Protein AF-A0A8S2FJN9-F1 (afdb_monomer)

Foldseek 3Di:
DLCVVVVVVVLVVPPDPPSVVVVCCVVVVVVVVVVVVCVVQPDPALVRHPPDDPVRSVVVVVVCVVLCPVVPPPDADPVLLVVLVVDPVLVLLLLLLQLLLLQLVLQLQQCVLPVVVPDPDPCVVVSSVSSSVSVVVSVVVNVVSLVQVLLLADDNNNSVNSSCNSVVSSVVSVVVLVVLDDPVCPDNSVRSNVVSVVSVVVSVVSVVVSVVVLVVLLVVLVPDDPVRLVVQVPDPDHPSSRSPRRRDD

Radius of gyration: 23.49 Å; Cα contacts (8 Å, |Δi|>4): 177; chains: 1; bounding box: 57×45×60 Å

pLDDT: mean 77.31, std 11.44, range [45.81, 94.06]

InterPro domains:
  IPR036259 MFS transporter superfamily [G3DSA:1.20.1250.20] (1-215)
  IPR036259 MFS transporter superfamily [SSF103473] (2-222)

Secondary structure (DSSP, 8-state):
-THHHHHHHHHHTS--TTTHHHHHHHHHHHHHHHHHHHHHH--SSTTT-TTS-HHHHHHHHHHHHHHSGGGG-----HHHHHHHHH-HHHHHHHHHHHHHHHHHHHHHHHHHHHHTTT-SS-THHHHHHHHHHHHHHHHTHHHHHHHHHHHTS-SHHHHHHHHHHHHHHHHHHHHHHHHHS-GGGTTT-HHHHHHHHHHHHHHHHHHHHHHHHHHHHHHHHHT--HHHHHHHHHS---GGGSTTPPPP-

Organism: NCBI:txid1234261

Structure (mmCIF, N/CA/C/O backbone):
data_AF-A0A8S2FJN9-F1
#
_entry.id   AF-A0A8S2FJN9-F1
#
loop_
_atom_site.group_PDB
_atom_site.id
_atom_site.type_symbol
_atom_site.label_atom_id
_atom_site.label_alt_id
_atom_site.label_comp_id
_atom_site.label_asym_id
_atom_site.label_entity_id
_atom_site.label_seq_id
_atom_site.pdbx_PDB_ins_code
_atom_site.Cartn_x
_a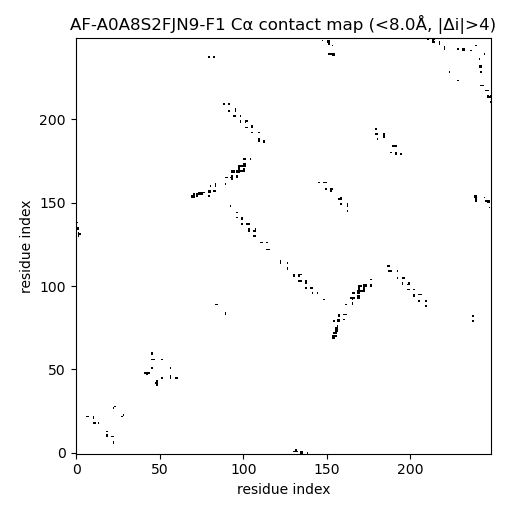tom_site.Cartn_y
_atom_site.Cartn_z
_atom_site.occupancy
_atom_site.B_iso_or_equiv
_atom_site.auth_seq_id
_atom_site.auth_comp_id
_atom_site.auth_asym_id
_atom_site.auth_atom_id
_atom_site.pdbx_PDB_model_num
ATOM 1 N N . GLY A 1 1 ? 5.983 -9.852 -11.224 1.00 47.34 1 GLY A N 1
ATOM 2 C CA . GLY A 1 1 ? 6.947 -10.392 -10.243 1.00 47.34 1 GLY A CA 1
ATOM 3 C C . GLY A 1 1 ? 8.236 -10.752 -10.948 1.00 47.34 1 GLY A C 1
ATOM 4 O O . GLY A 1 1 ? 8.167 -11.174 -12.094 1.00 47.34 1 GLY A O 1
ATOM 5 N N . ALA A 1 2 ? 9.389 -10.599 -10.296 1.00 48.09 2 ALA A N 1
ATOM 6 C CA . ALA A 1 2 ? 10.724 -10.820 -10.874 1.00 48.09 2 ALA A CA 1
ATOM 7 C C . ALA A 1 2 ? 10.900 -12.159 -11.635 1.00 48.09 2 ALA A C 1
ATOM 9 O O . ALA A 1 2 ? 11.649 -12.232 -12.603 1.00 48.09 2 ALA A O 1
ATOM 10 N N . PHE A 1 3 ? 10.151 -13.196 -11.248 1.00 58.12 3 PHE A N 1
ATOM 11 C CA . PHE A 1 3 ? 10.151 -14.518 -11.885 1.00 58.12 3 PHE A CA 1
ATOM 12 C C . PHE A 1 3 ? 9.350 -14.605 -13.194 1.00 58.12 3 PHE A C 1
ATOM 14 O O . PHE A 1 3 ? 9.583 -15.511 -13.988 1.00 58.12 3 PHE A O 1
ATOM 21 N N . GLY A 1 4 ? 8.439 -13.664 -13.461 1.00 61.44 4 GLY A N 1
ATOM 22 C CA . GLY A 1 4 ? 7.598 -13.677 -14.663 1.00 61.44 4 GLY A CA 1
ATOM 23 C C . GLY A 1 4 ? 8.410 -13.570 -15.954 1.00 61.44 4 GLY A C 1
ATOM 24 O O . GLY A 1 4 ? 8.119 -14.266 -16.919 1.00 61.44 4 GLY A O 1
ATOM 25 N N . GLY A 1 5 ? 9.487 -12.775 -15.949 1.00 63.38 5 GLY A N 1
ATOM 26 C CA . GLY A 1 5 ? 10.400 -12.673 -17.091 1.00 63.38 5 GLY A CA 1
ATOM 27 C C . GLY A 1 5 ? 11.204 -13.955 -17.335 1.00 63.38 5 GLY A C 1
ATOM 28 O O . GLY A 1 5 ? 11.398 -14.340 -18.484 1.00 63.38 5 GLY A O 1
ATOM 29 N N . LEU A 1 6 ? 11.624 -14.647 -16.265 1.00 66.81 6 LEU A N 1
ATOM 30 C CA . LEU A 1 6 ? 12.366 -15.913 -16.366 1.00 66.81 6 LEU A CA 1
ATOM 31 C C . LEU A 1 6 ? 11.468 -17.014 -16.929 1.00 66.81 6 LEU A C 1
ATOM 33 O O . LEU A 1 6 ? 11.863 -17.755 -17.825 1.00 66.81 6 LEU A O 1
ATOM 37 N N . MET A 1 7 ? 10.237 -17.086 -16.417 1.00 70.31 7 MET A N 1
ATOM 38 C CA . MET A 1 7 ? 9.228 -18.020 -16.902 1.00 70.31 7 MET A CA 1
ATOM 39 C C . MET A 1 7 ? 8.848 -17.718 -18.351 1.00 70.31 7 MET A C 1
ATOM 41 O O . MET A 1 7 ? 8.803 -18.641 -19.155 1.00 70.31 7 MET A O 1
ATOM 45 N N . ALA A 1 8 ? 8.648 -16.448 -18.719 1.00 68.00 8 ALA A N 1
ATOM 46 C CA . ALA A 1 8 ? 8.364 -16.058 -20.099 1.00 68.00 8 ALA A CA 1
ATOM 47 C C . ALA A 1 8 ? 9.498 -16.467 -21.052 1.00 68.00 8 ALA A C 1
ATOM 49 O O . ALA A 1 8 ? 9.227 -17.051 -22.100 1.00 68.00 8 ALA A O 1
ATOM 50 N N . TYR A 1 9 ? 10.759 -16.244 -20.666 1.00 70.31 9 TYR A N 1
ATOM 51 C CA . TYR A 1 9 ? 11.916 -16.714 -21.430 1.00 70.31 9 TYR A CA 1
ATOM 52 C C . TYR A 1 9 ? 11.915 -18.242 -21.586 1.00 70.31 9 TYR A C 1
ATOM 54 O O . TYR A 1 9 ? 12.063 -18.748 -22.696 1.00 70.31 9 TYR A O 1
ATOM 62 N N . GLY A 1 10 ? 11.673 -18.984 -20.499 1.00 74.75 10 GLY A N 1
ATOM 63 C CA . GLY A 1 10 ? 11.565 -20.445 -20.536 1.00 74.75 10 GLY A CA 1
ATOM 64 C C . GLY A 1 10 ? 10.425 -20.954 -21.427 1.00 74.75 10 GLY A C 1
ATOM 65 O O . GLY A 1 10 ? 10.604 -21.925 -22.154 1.00 74.75 10 GLY A O 1
ATOM 66 N N . ILE A 1 11 ? 9.276 -20.274 -21.433 1.00 74.19 11 ILE A N 1
ATOM 67 C CA . ILE A 1 11 ? 8.101 -20.633 -22.242 1.00 74.19 11 ILE A CA 1
ATOM 68 C C . ILE A 1 11 ? 8.339 -20.363 -23.733 1.00 74.19 11 ILE A C 1
ATOM 70 O O . ILE A 1 11 ? 7.896 -21.145 -24.569 1.00 74.19 11 ILE A O 1
ATOM 74 N N . VAL A 1 12 ? 9.067 -19.298 -24.086 1.00 74.12 12 VAL A N 1
ATOM 75 C CA . VAL A 1 12 ? 9.424 -18.993 -25.487 1.00 74.12 12 VAL A CA 1
ATOM 76 C C . VAL A 1 12 ? 10.352 -20.057 -26.087 1.00 74.12 12 VAL A C 1
ATOM 78 O O . VAL A 1 12 ? 10.282 -20.315 -27.287 1.00 74.12 12 VAL A O 1
ATOM 81 N N . GLN A 1 13 ? 11.174 -20.724 -25.270 1.00 79.69 13 GLN A N 1
ATOM 82 C CA . GLN A 1 13 ? 12.037 -21.826 -25.722 1.00 79.69 13 GLN A CA 1
ATOM 83 C C . GLN A 1 13 ? 11.255 -23.111 -26.051 1.00 79.69 13 GLN A C 1
ATOM 85 O O . GLN A 1 13 ? 11.765 -23.992 -26.749 1.00 79.69 13 GLN A O 1
ATOM 90 N N . ILE A 1 14 ? 10.007 -23.229 -25.587 1.00 79.62 14 ILE A N 1
ATOM 91 C CA . ILE A 1 14 ? 9.128 -24.348 -25.923 1.00 79.62 14 ILE A CA 1
ATOM 92 C C . ILE A 1 14 ? 8.615 -24.124 -27.350 1.00 79.62 14 ILE A C 1
ATOM 94 O O . ILE A 1 14 ? 7.824 -23.223 -27.618 1.00 79.62 14 ILE A O 1
ATOM 98 N N . LYS A 1 15 ? 9.065 -24.943 -28.303 1.00 74.88 15 LYS A N 1
ATOM 99 C CA . LYS A 1 15 ? 8.596 -24.884 -29.696 1.00 74.88 15 LYS A CA 1
ATOM 100 C C . LYS A 1 15 ? 7.220 -25.547 -29.811 1.00 74.88 15 LYS A C 1
ATOM 102 O O . LYS A 1 15 ? 7.116 -26.729 -30.123 1.00 74.88 15 LYS A O 1
ATOM 107 N N . THR A 1 16 ? 6.157 -24.817 -29.489 1.00 76.62 16 THR A N 1
ATOM 108 C CA . THR A 1 16 ? 4.767 -25.289 -29.593 1.00 76.62 16 THR A CA 1
ATOM 109 C C . THR A 1 16 ? 3.830 -24.130 -29.944 1.00 76.62 16 THR A C 1
ATOM 111 O O . THR A 1 16 ? 3.953 -23.032 -29.415 1.00 76.62 16 THR A O 1
ATOM 114 N N . ASP A 1 17 ? 2.821 -24.374 -30.784 1.00 73.31 17 ASP A N 1
ATOM 115 C CA . ASP A 1 17 ? 1.871 -23.340 -31.250 1.00 73.31 17 ASP A CA 1
ATOM 116 C C . ASP A 1 17 ? 0.937 -22.788 -30.149 1.00 73.31 17 ASP A C 1
ATOM 118 O O . ASP A 1 17 ? 0.110 -21.908 -30.382 1.00 73.31 17 ASP A O 1
ATOM 122 N N . ARG A 1 18 ? 1.020 -23.323 -28.925 1.00 74.94 18 ARG A N 1
ATOM 123 C CA . ARG A 1 18 ? 0.113 -23.030 -27.799 1.00 74.94 18 ARG A CA 1
ATOM 124 C C . ARG A 1 18 ? 0.848 -22.608 -26.524 1.00 74.94 18 ARG A C 1
ATOM 126 O O . ARG A 1 18 ? 0.385 -22.896 -25.420 1.00 74.94 18 ARG A O 1
ATOM 133 N N . ASN A 1 19 ? 1.963 -21.896 -26.671 1.00 72.12 19 ASN A N 1
ATOM 134 C CA . ASN A 1 19 ? 2.823 -21.461 -25.564 1.00 72.12 19 ASN A CA 1
ATOM 135 C C . ASN A 1 19 ? 2.093 -20.670 -24.461 1.00 72.12 19 ASN A C 1
ATOM 137 O O . ASN A 1 19 ? 2.398 -20.835 -23.282 1.00 72.12 19 ASN A O 1
ATOM 141 N N . TYR A 1 20 ? 1.054 -19.900 -24.804 1.00 73.69 20 TYR A N 1
ATOM 142 C CA . TYR A 1 20 ? 0.258 -19.144 -23.825 1.00 73.69 20 TYR A CA 1
ATOM 143 C C . TYR A 1 20 ? -0.450 -20.029 -22.779 1.00 73.69 20 TYR A C 1
ATOM 145 O O . TYR A 1 20 ? -0.740 -19.563 -21.681 1.00 73.69 20 TYR A O 1
ATOM 153 N N . ARG A 1 21 ? -0.716 -21.313 -23.072 1.00 80.00 21 ARG A N 1
ATOM 154 C CA . ARG A 1 21 ? -1.359 -22.238 -22.117 1.00 80.00 21 ARG A CA 1
ATOM 155 C C . ARG A 1 21 ? -0.438 -22.6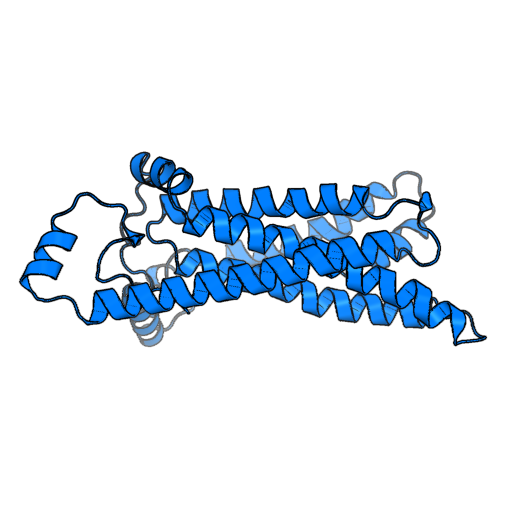13 -20.963 1.00 80.00 21 ARG A C 1
ATOM 157 O O . ARG A 1 21 ? -0.911 -22.823 -19.850 1.00 80.00 21 ARG A O 1
ATOM 164 N N . PHE A 1 22 ? 0.866 -22.670 -21.223 1.00 79.12 22 PHE A N 1
ATOM 165 C CA . PHE A 1 22 ? 1.859 -22.956 -20.193 1.00 79.12 22 PHE A CA 1
ATOM 166 C C . PHE A 1 22 ? 1.977 -21.813 -19.187 1.00 79.12 22 PHE A C 1
ATOM 168 O O . PHE A 1 22 ? 2.277 -22.086 -18.033 1.00 79.12 22 PHE A O 1
ATOM 175 N N . ILE A 1 23 ? 1.654 -20.571 -19.571 1.00 76.25 23 ILE A N 1
ATOM 176 C CA . ILE A 1 23 ? 1.581 -19.436 -18.636 1.00 76.25 23 ILE A CA 1
ATOM 177 C C . ILE A 1 23 ? 0.502 -19.706 -17.581 1.00 76.25 23 ILE A C 1
ATOM 179 O O . ILE A 1 23 ? 0.789 -19.717 -16.388 1.00 76.25 23 ILE A O 1
ATOM 183 N N . PHE A 1 24 ? -0.720 -20.029 -18.016 1.00 76.00 24 PHE A N 1
ATOM 184 C CA . PHE A 1 24 ? -1.822 -20.341 -17.100 1.00 76.00 24 PHE A CA 1
ATOM 185 C C . PHE A 1 24 ? -1.563 -21.591 -16.257 1.00 76.00 24 PHE A C 1
ATOM 187 O O . PHE A 1 24 ? -1.966 -21.638 -15.099 1.00 76.00 24 PHE A O 1
ATOM 194 N N . LEU A 1 25 ? -0.887 -22.599 -16.812 1.00 82.81 25 LEU A N 1
ATOM 195 C CA . LEU A 1 25 ? -0.561 -23.812 -16.067 1.00 82.81 25 LEU A CA 1
ATOM 196 C C . LEU A 1 25 ? 0.521 -23.552 -15.007 1.00 82.81 25 LEU A C 1
ATOM 198 O O . LEU A 1 25 ? 0.361 -23.970 -13.867 1.00 82.81 25 LEU A O 1
ATOM 202 N N . LEU A 1 26 ? 1.599 -22.851 -15.364 1.00 79.94 26 LEU A N 1
ATOM 203 C CA . LEU A 1 26 ? 2.736 -22.607 -14.471 1.00 79.94 26 LEU A CA 1
ATOM 204 C C . LEU A 1 26 ? 2.428 -21.572 -13.385 1.00 79.94 26 LEU A C 1
ATOM 206 O O . LEU A 1 26 ? 2.930 -21.704 -12.276 1.00 79.94 26 LEU A O 1
ATOM 210 N N . GLU A 1 27 ? 1.598 -20.569 -13.671 1.00 77.62 27 GLU A N 1
ATOM 211 C CA . GLU A 1 27 ? 1.214 -19.541 -12.694 1.00 77.62 27 GLU A CA 1
ATOM 212 C C . GLU A 1 27 ? -0.069 -19.922 -11.928 1.00 77.62 27 GLU A C 1
ATOM 214 O O . GLU A 1 27 ? -0.183 -19.720 -10.716 1.00 77.62 27 GLU A O 1
ATOM 219 N N . GLY A 1 28 ? -1.032 -20.542 -12.616 1.00 79.69 28 GLY A N 1
ATOM 220 C CA . GLY A 1 28 ? -2.332 -20.898 -12.052 1.00 79.69 28 GLY A CA 1
ATOM 221 C C . GLY A 1 28 ? -2.339 -22.205 -11.260 1.00 79.69 28 GLY A C 1
ATOM 222 O O . GLY A 1 28 ? -2.948 -22.250 -10.193 1.00 79.69 28 GLY A O 1
ATOM 223 N N . ALA A 1 29 ? -1.662 -23.265 -11.719 1.00 86.88 29 ALA A N 1
ATOM 224 C CA . ALA A 1 29 ? -1.725 -24.561 -11.032 1.00 86.88 29 ALA A CA 1
ATOM 225 C C . ALA A 1 29 ? -1.128 -24.525 -9.611 1.00 86.88 29 ALA A C 1
ATOM 227 O O . ALA A 1 29 ? -1.792 -25.023 -8.700 1.00 86.88 29 ALA A O 1
ATOM 228 N N . PRO A 1 30 ? 0.041 -23.894 -9.357 1.00 87.75 30 PRO A N 1
ATOM 229 C CA . PRO A 1 30 ? 0.550 -23.749 -7.994 1.00 87.75 30 PRO A CA 1
ATOM 230 C C . PRO A 1 30 ? -0.407 -22.960 -7.101 1.00 87.75 30 PRO A C 1
ATOM 232 O O . PRO A 1 30 ? -0.596 -23.326 -5.945 1.00 87.75 30 PRO A O 1
ATOM 235 N N . SER A 1 31 ? -1.059 -21.932 -7.651 1.00 87.12 31 SER A N 1
ATOM 236 C CA . SER A 1 31 ? -2.047 -21.117 -6.937 1.00 87.12 31 SER A CA 1
ATOM 237 C C . SER A 1 31 ? -3.278 -21.934 -6.535 1.00 87.12 31 SER A C 1
ATOM 239 O O . SER A 1 31 ? -3.737 -21.827 -5.402 1.00 87.12 31 SER A O 1
ATOM 241 N N . ILE A 1 32 ? -3.780 -22.801 -7.423 1.00 89.31 32 ILE A N 1
ATOM 242 C CA . ILE A 1 32 ? -4.894 -23.715 -7.124 1.00 89.31 32 ILE A CA 1
ATOM 243 C C .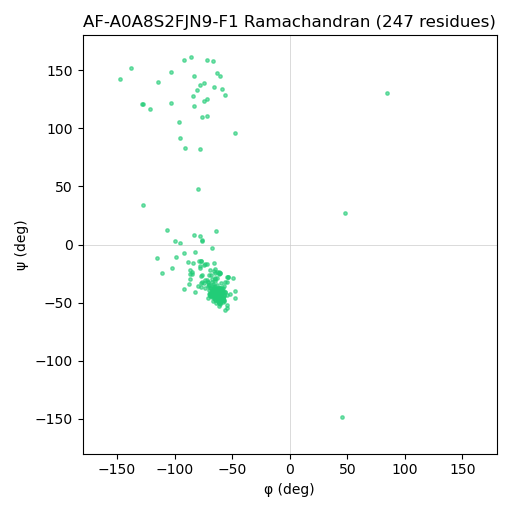 ILE A 1 32 ? -4.487 -24.729 -6.051 1.00 89.31 32 ILE A C 1
ATOM 245 O O . ILE A 1 32 ? -5.241 -24.955 -5.109 1.00 89.31 32 ILE A O 1
ATOM 249 N N . ILE A 1 33 ? -3.292 -25.317 -6.156 1.00 90.62 33 ILE A N 1
ATOM 250 C CA . ILE A 1 33 ? -2.787 -26.274 -5.161 1.00 90.62 33 ILE A CA 1
ATOM 251 C C . ILE A 1 33 ? -2.666 -25.598 -3.789 1.00 90.62 33 ILE A C 1
ATOM 253 O O . ILE A 1 33 ? -3.168 -26.130 -2.801 1.00 90.62 33 ILE A O 1
ATOM 257 N N . LEU A 1 34 ? -2.069 -24.404 -3.729 1.00 88.69 34 LEU A N 1
ATOM 258 C CA . LEU A 1 34 ? -1.982 -23.601 -2.508 1.00 88.69 34 LEU A CA 1
ATOM 259 C C . LEU A 1 34 ? -3.360 -23.235 -1.959 1.00 88.69 34 LEU A C 1
ATOM 261 O O . LEU A 1 34 ? -3.543 -23.293 -0.750 1.00 88.69 34 LEU A O 1
ATOM 265 N N . ALA A 1 35 ? -4.331 -22.908 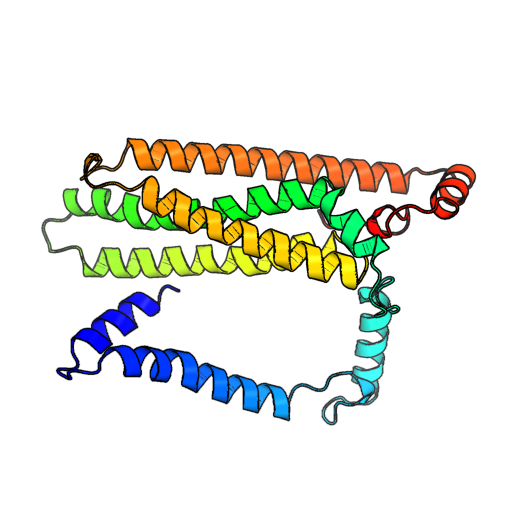-2.814 1.00 86.25 35 ALA A N 1
ATOM 266 C CA . ALA A 1 35 ? -5.697 -22.617 -2.390 1.00 86.25 35 ALA A CA 1
ATOM 267 C C . ALA A 1 35 ? -6.390 -23.848 -1.785 1.00 86.25 35 ALA A C 1
ATOM 269 O O . ALA A 1 35 ? -7.042 -23.723 -0.754 1.00 86.25 35 ALA A O 1
ATOM 270 N N . VAL A 1 36 ? -6.215 -25.040 -2.367 1.00 90.06 36 VAL A N 1
ATOM 271 C CA . VAL A 1 36 ? -6.750 -26.295 -1.805 1.00 90.06 36 VAL A CA 1
ATOM 272 C C . VAL A 1 36 ? -6.082 -26.623 -0.470 1.00 90.06 36 VAL A C 1
ATOM 274 O O . VAL A 1 36 ? -6.763 -26.994 0.482 1.00 90.06 36 VAL A O 1
ATOM 277 N N . ILE A 1 37 ? -4.762 -26.445 -0.365 1.00 87.94 37 ILE A N 1
ATOM 278 C CA . ILE A 1 37 ? -4.040 -26.603 0.903 1.00 87.94 37 ILE A CA 1
ATOM 279 C C . ILE A 1 37 ? -4.576 -25.597 1.930 1.00 87.94 37 ILE A C 1
ATOM 281 O O . ILE A 1 37 ? -4.964 -25.992 3.024 1.00 87.94 37 ILE A O 1
ATOM 285 N N . ALA A 1 38 ? -4.671 -24.315 1.580 1.00 84.25 38 ALA A N 1
ATOM 286 C CA . ALA A 1 38 ? -5.208 -23.289 2.466 1.00 84.25 38 ALA A CA 1
ATOM 287 C C . ALA A 1 38 ? -6.637 -23.630 2.914 1.00 84.25 38 ALA A C 1
ATOM 289 O O . ALA A 1 38 ? -6.919 -23.572 4.101 1.00 84.25 38 ALA A O 1
ATOM 290 N N . PHE A 1 39 ? -7.505 -24.089 2.013 1.00 81.81 39 PHE A N 1
ATOM 291 C CA . PHE A 1 39 ? -8.864 -24.514 2.354 1.00 81.81 39 PHE A CA 1
ATOM 292 C C . PHE A 1 39 ? -8.897 -25.682 3.356 1.00 81.81 39 PHE A C 1
ATOM 294 O O . PHE A 1 39 ? -9.738 -25.712 4.248 1.00 81.81 39 PHE A O 1
ATOM 301 N N . CYS A 1 40 ? -7.971 -26.637 3.247 1.00 82.88 40 CYS A N 1
ATOM 302 C CA . CYS A 1 40 ? -7.904 -27.776 4.164 1.00 82.88 40 CYS A CA 1
ATOM 303 C C . CYS A 1 40 ? -7.300 -27.432 5.539 1.00 82.88 40 CYS A C 1
ATOM 305 O O . CYS A 1 40 ? -7.598 -28.122 6.515 1.00 82.88 40 CYS A O 1
ATOM 307 N N . PHE A 1 41 ? -6.434 -26.416 5.627 1.00 79.31 41 PHE A N 1
ATOM 308 C CA . PHE A 1 41 ? -5.651 -26.116 6.837 1.00 79.31 41 PHE A CA 1
ATOM 309 C C . PHE A 1 41 ? -6.055 -24.820 7.564 1.00 79.31 41 PHE A C 1
ATOM 311 O O . PHE A 1 41 ? -5.816 -24.703 8.770 1.00 79.31 41 PHE A O 1
ATOM 318 N N . LEU A 1 42 ? -6.652 -23.851 6.870 1.00 75.31 42 LEU A N 1
ATOM 319 C CA . LEU A 1 42 ? -6.989 -22.528 7.396 1.00 75.31 42 LEU A CA 1
ATOM 320 C C . LEU A 1 42 ? -8.455 -22.533 7.856 1.00 75.31 42 LEU A C 1
ATOM 322 O O . LEU A 1 42 ? -9.368 -22.582 7.041 1.00 75.31 42 LEU A O 1
ATOM 326 N N . GLY A 1 43 ? -8.677 -22.556 9.173 1.00 66.94 43 GLY A N 1
ATOM 327 C CA . GLY A 1 43 ? -10.019 -22.452 9.756 1.00 66.94 43 GLY A CA 1
ATOM 328 C C . GLY A 1 43 ? -10.470 -20.997 9.865 1.00 66.94 43 GLY A C 1
ATOM 329 O O . GLY A 1 43 ? -9.652 -20.123 10.148 1.00 66.94 43 GLY A O 1
ATOM 330 N N . ASP A 1 44 ? -11.766 -20.751 9.681 1.00 68.06 44 ASP A N 1
ATOM 331 C CA . ASP A 1 44 ? -12.335 -19.398 9.630 1.00 68.06 44 ASP A CA 1
ATOM 332 C C . ASP A 1 44 ? -12.280 -18.658 10.980 1.00 68.06 44 ASP A C 1
ATOM 334 O O . ASP A 1 44 ? -12.177 -17.433 11.015 1.00 68.06 44 ASP A O 1
ATOM 338 N N . LEU A 1 45 ? -12.335 -19.385 12.103 1.00 68.44 45 LEU A N 1
ATOM 339 C CA . LEU A 1 45 ? -12.227 -18.823 13.454 1.00 68.44 45 LEU A CA 1
ATOM 340 C C . LEU A 1 45 ? -11.344 -19.683 14.372 1.00 68.44 45 LEU A C 1
ATOM 342 O O . LEU A 1 45 ? -11.356 -20.910 14.237 1.00 68.44 45 LEU A O 1
ATOM 346 N N . PRO A 1 46 ? -10.679 -19.090 15.388 1.00 65.00 46 PRO A N 1
ATOM 347 C CA . PRO A 1 46 ? -9.864 -19.815 16.378 1.00 65.00 46 PRO A CA 1
ATOM 348 C C . PRO A 1 46 ? -10.617 -20.960 17.078 1.00 65.00 46 PRO A C 1
ATOM 350 O O . PRO A 1 46 ? -10.025 -21.957 17.498 1.00 65.00 46 PRO A O 1
ATOM 353 N N . GLU A 1 47 ? -11.939 -20.821 17.185 1.00 65.19 47 GLU A N 1
ATOM 354 C CA . GLU A 1 47 ? -12.853 -21.800 17.778 1.00 65.19 47 GLU A CA 1
ATOM 355 C C . GLU A 1 47 ? -13.040 -23.048 16.902 1.00 65.19 47 GLU A C 1
ATOM 357 O O . GLU A 1 47 ? -13.214 -24.149 17.416 1.00 65.19 47 GLU A O 1
ATOM 362 N N . THR A 1 48 ? -12.948 -22.893 15.579 1.00 67.56 48 THR A N 1
ATOM 363 C CA . THR A 1 48 ? -13.176 -23.970 14.597 1.00 67.56 48 THR A CA 1
ATOM 364 C C . THR A 1 48 ? -11.924 -24.789 14.276 1.00 67.56 48 THR A C 1
ATOM 366 O O . THR A 1 48 ? -12.023 -25.880 13.711 1.00 67.56 48 THR A O 1
ATOM 369 N N . VAL A 1 49 ? -10.733 -24.300 14.640 1.00 75.44 49 VAL A N 1
ATOM 370 C CA . VAL A 1 49 ? -9.465 -24.929 14.250 1.00 75.44 49 VAL A CA 1
ATOM 371 C C . VAL A 1 49 ? -9.073 -26.073 15.185 1.00 75.44 49 VAL A C 1
ATOM 373 O O . VAL A 1 49 ? -8.991 -25.917 16.407 1.00 75.44 49 VAL A O 1
ATOM 376 N N . LYS A 1 50 ? -8.784 -27.235 14.585 1.00 69.00 50 LYS A N 1
ATOM 377 C CA . LYS A 1 50 ? -8.473 -28.494 15.287 1.00 69.00 50 LYS A CA 1
ATOM 378 C C . LYS A 1 50 ? -7.042 -28.585 15.823 1.00 69.00 50 LYS A C 1
ATOM 380 O O . LYS A 1 50 ? -6.761 -29.479 16.611 1.00 69.00 50 LYS A O 1
ATOM 385 N N . TRP A 1 51 ? -6.145 -27.703 15.383 1.00 78.81 51 TRP A N 1
ATOM 386 C CA . TRP A 1 51 ? -4.717 -27.781 15.706 1.00 78.81 51 TRP A CA 1
ATOM 387 C C . TRP A 1 51 ? -4.275 -26.869 16.861 1.00 78.81 51 TRP A C 1
ATOM 389 O O . TRP A 1 51 ? -3.164 -27.046 17.346 1.00 78.81 51 TRP A O 1
ATOM 399 N N . LEU A 1 52 ? -5.117 -25.935 17.332 1.00 79.31 52 LEU A N 1
ATOM 400 C CA . LEU A 1 52 ? -4.789 -25.099 18.495 1.00 79.31 52 LEU A CA 1
ATOM 401 C C . LEU A 1 52 ? -5.034 -25.845 19.810 1.00 79.31 52 LEU A C 1
ATOM 403 O O . LEU A 1 52 ? -6.122 -26.395 20.029 1.00 79.31 52 LEU A O 1
ATOM 407 N N . SER A 1 53 ? -4.062 -25.774 20.724 1.00 83.62 53 SER A N 1
ATOM 408 C CA . SER A 1 53 ? -4.278 -26.164 22.118 1.00 83.62 53 SER A CA 1
ATOM 409 C C . SER A 1 53 ? -5.270 -25.211 22.812 1.00 83.62 53 SER A C 1
ATOM 411 O O . SER A 1 53 ? -5.447 -24.068 22.376 1.00 83.62 53 SER A O 1
ATOM 413 N N . PRO A 1 54 ? -5.933 -25.636 23.905 1.00 83.31 54 PRO A N 1
ATOM 414 C CA . PRO A 1 54 ? -6.898 -24.792 24.615 1.00 83.31 54 PRO A CA 1
ATOM 415 C C . PRO A 1 54 ? -6.307 -23.449 25.070 1.00 83.31 54 PRO A C 1
ATOM 417 O O . PRO A 1 54 ? -6.945 -22.412 24.907 1.00 83.31 54 PRO A O 1
ATOM 420 N N . THR A 1 55 ? -5.065 -23.460 25.561 1.00 81.25 55 THR A N 1
ATOM 421 C CA . THR A 1 55 ? -4.360 -22.265 26.044 1.00 81.25 55 THR A CA 1
ATOM 422 C C . THR A 1 55 ? -4.007 -21.307 24.906 1.00 81.25 55 THR A C 1
ATOM 424 O O . THR A 1 55 ? -4.180 -20.098 25.032 1.00 81.25 55 THR A O 1
ATOM 427 N N . GLU A 1 56 ? -3.552 -21.828 23.761 1.00 82.62 56 GLU A N 1
ATOM 428 C CA . GLU A 1 56 ? -3.286 -21.008 22.570 1.00 82.62 56 GLU A CA 1
ATOM 429 C C . GLU A 1 56 ? -4.574 -20.414 22.004 1.00 82.62 56 GLU A C 1
ATOM 431 O O . GLU A 1 56 ? -4.584 -19.259 21.581 1.00 82.62 56 GLU A O 1
ATOM 436 N N . ARG A 1 57 ? -5.674 -21.176 22.027 1.00 80.50 57 ARG A N 1
ATOM 437 C CA . ARG A 1 57 ? -6.980 -20.703 21.561 1.00 80.50 57 ARG A CA 1
ATOM 438 C C . ARG A 1 57 ? -7.468 -19.519 22.385 1.00 80.50 57 ARG A C 1
ATOM 440 O O . ARG A 1 57 ? -7.942 -18.545 21.806 1.00 80.50 57 ARG A O 1
ATOM 447 N N . GLU A 1 58 ? -7.328 -19.569 23.706 1.00 81.69 58 GLU A N 1
ATOM 448 C CA . GLU A 1 58 ? -7.676 -18.446 24.580 1.00 81.69 58 GLU A CA 1
ATOM 449 C C . GLU A 1 58 ? -6.809 -17.214 24.280 1.00 81.69 58 GLU A C 1
ATOM 451 O O . GLU A 1 58 ? -7.327 -16.108 24.115 1.00 81.69 58 GLU A O 1
ATOM 456 N N . LEU A 1 59 ? -5.501 -17.413 24.102 1.00 81.69 59 LEU A N 1
ATOM 457 C CA . LEU A 1 59 ? -4.556 -16.350 23.754 1.00 81.69 59 LEU A CA 1
ATOM 458 C C . LEU A 1 59 ? -4.902 -15.686 22.412 1.00 81.69 59 LEU A C 1
ATOM 460 O O . LEU A 1 59 ? -4.916 -14.459 22.311 1.00 81.69 59 LEU A O 1
ATOM 464 N N . VAL A 1 60 ? -5.216 -16.484 21.390 1.00 77.56 60 VAL A N 1
ATOM 465 C CA . VAL A 1 60 ? -5.608 -15.997 20.060 1.00 77.56 60 VAL A CA 1
ATOM 466 C C . VAL A 1 60 ? -6.974 -15.319 20.102 1.00 77.56 60 VAL A C 1
ATOM 468 O O . VAL A 1 60 ? -7.147 -14.296 19.455 1.00 77.56 60 VAL A O 1
ATOM 471 N N . THR A 1 61 ? -7.922 -15.815 20.895 1.00 77.50 61 THR A N 1
ATOM 472 C CA . THR A 1 61 ? -9.245 -15.188 21.049 1.00 77.50 61 THR A CA 1
ATOM 473 C C . THR A 1 61 ? -9.141 -13.839 21.758 1.00 77.50 61 THR A C 1
ATOM 475 O O . THR A 1 61 ? -9.767 -12.870 21.335 1.00 77.50 61 THR A O 1
ATOM 478 N N . ASN A 1 62 ? -8.303 -13.742 22.793 1.00 77.25 62 ASN A N 1
ATOM 479 C CA . ASN A 1 62 ? -8.035 -12.480 23.481 1.00 77.25 62 ASN A CA 1
ATOM 480 C C . ASN A 1 62 ? -7.305 -11.486 22.572 1.00 77.25 62 ASN A C 1
ATOM 482 O O . ASN A 1 62 ? -7.656 -10.310 22.555 1.00 77.25 62 ASN A O 1
ATOM 486 N N . ARG A 1 63 ? -6.348 -11.952 21.759 1.00 73.38 63 ARG A N 1
ATOM 487 C CA . ARG A 1 63 ? -5.714 -11.114 20.732 1.00 73.38 63 ARG A CA 1
ATOM 488 C C . ARG A 1 63 ? -6.696 -10.680 19.663 1.00 73.38 63 ARG A C 1
ATOM 490 O O . ARG A 1 63 ? -6.740 -9.500 19.386 1.00 73.38 63 ARG A O 1
ATOM 497 N N . LEU A 1 64 ? -7.538 -11.569 19.135 1.00 68.50 64 LEU A N 1
ATOM 498 C CA . LEU A 1 64 ? -8.582 -11.179 18.189 1.00 68.50 64 LEU A CA 1
ATOM 499 C C . LEU A 1 64 ? -9.541 -10.163 18.803 1.00 68.50 64 LEU A C 1
ATOM 501 O O . LEU A 1 64 ? -9.923 -9.238 18.113 1.00 68.50 64 LEU A O 1
ATOM 505 N N . ARG A 1 65 ? -9.918 -10.282 20.079 1.00 65.75 65 ARG A N 1
ATOM 506 C CA . ARG A 1 65 ? -10.753 -9.267 20.743 1.00 65.75 65 ARG A CA 1
ATOM 507 C C . ARG A 1 65 ? -10.052 -7.914 20.864 1.00 65.75 65 ARG A C 1
ATOM 509 O O . ARG A 1 65 ? -10.704 -6.895 20.673 1.00 65.75 65 ARG A O 1
ATOM 516 N N . ASN A 1 66 ? -8.753 -7.913 21.153 1.00 65.25 66 ASN A N 1
ATOM 517 C CA . ASN A 1 66 ? -7.961 -6.690 21.278 1.00 65.25 66 ASN A CA 1
ATOM 518 C C . ASN A 1 66 ? -7.602 -6.072 19.910 1.00 65.25 66 ASN A C 1
ATOM 520 O O . ASN A 1 66 ? -7.623 -4.855 19.774 1.00 65.25 66 ASN A O 1
ATOM 524 N N . ASP A 1 67 ? -7.322 -6.898 18.898 1.00 59.78 67 ASP A N 1
ATOM 525 C CA . ASP A 1 67 ? -6.915 -6.499 17.543 1.00 59.78 67 ASP A CA 1
ATOM 526 C C . ASP A 1 67 ? -8.115 -6.224 16.626 1.00 59.78 67 ASP A C 1
ATOM 528 O O . ASP A 1 67 ? -7.993 -5.482 15.652 1.00 59.78 67 ASP A O 1
ATOM 532 N N . ALA A 1 68 ? -9.286 -6.815 16.893 1.00 56.34 68 ALA A N 1
ATOM 533 C CA . ALA A 1 68 ? -10.456 -6.627 16.039 1.00 56.34 68 ALA A CA 1
ATOM 534 C C . ALA A 1 68 ? -11.023 -5.208 16.121 1.00 56.34 68 ALA A C 1
ATOM 536 O O . ALA A 1 68 ? -11.729 -4.811 15.194 1.00 56.34 68 ALA A O 1
ATOM 537 N N . GLY A 1 69 ? -10.764 -4.440 17.186 1.00 57.22 69 GLY A N 1
ATOM 538 C CA . GLY A 1 69 ? -11.480 -3.182 17.418 1.00 57.22 69 GLY A CA 1
ATOM 539 C C . GLY A 1 69 ? -12.995 -3.347 17.198 1.00 57.22 69 GLY A C 1
ATOM 540 O O . GLY A 1 69 ? -13.564 -4.431 17.352 1.00 57.22 69 GLY A O 1
ATOM 541 N N . THR A 1 70 ? -13.668 -2.297 16.742 1.00 48.31 70 THR A N 1
ATOM 542 C CA . THR A 1 70 ? -15.101 -2.273 16.397 1.00 48.31 70 THR A CA 1
ATOM 543 C C . THR A 1 70 ? -15.507 -3.188 15.216 1.00 48.31 70 THR A C 1
ATOM 545 O O . THR A 1 70 ? -16.638 -3.107 14.729 1.00 48.31 70 THR A O 1
ATOM 548 N N . ALA A 1 71 ? -14.644 -4.098 14.738 1.00 45.81 71 ALA A N 1
ATOM 549 C CA . ALA A 1 71 ? -14.922 -5.006 13.618 1.00 45.81 71 ALA A CA 1
ATOM 550 C C . ALA A 1 71 ? -15.844 -6.198 13.955 1.00 45.81 71 ALA A C 1
ATOM 552 O O . ALA A 1 71 ? -16.125 -7.013 13.075 1.00 45.81 71 ALA A O 1
ATOM 553 N N . CYS A 1 72 ? -16.380 -6.299 15.178 1.00 45.81 72 CYS A N 1
ATOM 554 C CA . CYS A 1 72 ? -17.395 -7.311 15.516 1.00 45.81 72 CYS A CA 1
ATOM 555 C C . CYS A 1 72 ? -18.736 -7.121 14.775 1.00 45.81 72 CYS A C 1
ATOM 557 O O . CYS A 1 72 ? -19.526 -8.060 14.703 1.00 45.81 72 CYS A O 1
ATOM 559 N N . ASN A 1 73 ? -18.999 -5.954 14.170 1.00 50.69 73 ASN A N 1
ATOM 560 C CA . ASN A 1 73 ? -20.134 -5.777 13.261 1.00 50.69 73 ASN A CA 1
ATOM 561 C C . ASN A 1 73 ? -19.693 -5.978 11.800 1.00 50.69 73 ASN A C 1
ATOM 563 O O . ASN A 1 73 ? -19.291 -5.050 11.100 1.00 50.69 73 ASN A O 1
ATOM 567 N N . THR A 1 74 ? -19.814 -7.212 11.312 1.00 57.53 74 THR A N 1
ATOM 568 C CA . THR A 1 74 ? -19.595 -7.601 9.904 1.00 57.53 74 THR A CA 1
ATOM 569 C C . THR A 1 74 ? -20.772 -7.252 8.984 1.00 57.53 74 THR A C 1
ATOM 571 O O . THR A 1 74 ? -20.792 -7.640 7.815 1.00 57.53 74 THR A O 1
ATOM 574 N N . ARG A 1 75 ? -21.784 -6.528 9.483 1.00 67.38 75 ARG A N 1
ATOM 575 C CA . ARG A 1 75 ? -22.946 -6.148 8.673 1.00 67.38 75 ARG A CA 1
ATOM 576 C C . ARG A 1 75 ? -22.561 -5.074 7.661 1.00 67.38 75 ARG A C 1
ATOM 578 O O . ARG A 1 75 ? -22.080 -4.002 8.021 1.00 67.38 75 ARG A O 1
ATOM 585 N N . PHE A 1 76 ? -22.841 -5.368 6.397 1.00 81.31 76 PHE A N 1
ATOM 586 C CA . PHE A 1 76 ? -22.683 -4.436 5.290 1.00 81.31 76 PHE A CA 1
ATOM 587 C C . PHE A 1 76 ? -23.474 -3.140 5.540 1.00 81.31 76 PHE A C 1
ATOM 589 O O . PHE A 1 76 ? -24.672 -3.192 5.826 1.00 81.31 76 PHE A O 1
ATOM 596 N N . SER A 1 77 ? -22.823 -1.981 5.406 1.00 83.62 77 SER A N 1
ATOM 597 C CA . SER A 1 77 ? -23.449 -0.668 5.614 1.00 83.62 77 SER A CA 1
ATOM 598 C C . SER A 1 77 ? -23.213 0.274 4.436 1.00 83.62 77 SER A C 1
ATOM 600 O O . SER A 1 77 ? -22.083 0.653 4.137 1.00 83.62 77 SER A O 1
ATOM 602 N N . TRP A 1 78 ? -24.295 0.740 3.806 1.00 86.56 78 TRP A N 1
ATOM 603 C CA . TRP A 1 78 ? -24.228 1.753 2.746 1.00 86.56 78 TRP A CA 1
ATOM 604 C C . TRP A 1 78 ? -23.719 3.114 3.231 1.00 86.56 78 TRP A C 1
ATOM 606 O O . TRP A 1 78 ? -23.182 3.876 2.427 1.00 86.56 78 TRP A O 1
ATOM 616 N N . LYS A 1 79 ? -23.865 3.424 4.526 1.00 85.50 79 LYS A N 1
ATOM 617 C CA . LYS A 1 79 ? -23.286 4.636 5.120 1.00 85.50 79 LYS A CA 1
ATOM 618 C C . LYS A 1 79 ? -21.759 4.572 5.038 1.00 85.50 79 LYS A C 1
ATOM 620 O O . LYS A 1 79 ? -21.152 5.443 4.428 1.00 85.50 79 LYS A O 1
ATOM 625 N N . GLN A 1 80 ? -21.182 3.449 5.476 1.00 85.38 80 GLN A N 1
ATOM 626 C CA . GLN A 1 80 ? -19.741 3.193 5.393 1.00 85.38 80 GLN A CA 1
ATOM 627 C C . GLN A 1 80 ? -19.209 3.270 3.957 1.00 85.38 80 GLN A C 1
ATOM 629 O O . GLN A 1 80 ? -18.120 3.789 3.747 1.00 85.38 80 GLN A O 1
ATOM 634 N N . VAL A 1 81 ? -19.972 2.804 2.959 1.00 89.38 81 VAL A N 1
ATOM 635 C CA . VAL A 1 81 ? -19.587 2.932 1.540 1.00 89.38 81 VAL A CA 1
ATOM 636 C C . VAL A 1 81 ? -19.471 4.399 1.125 1.00 89.38 81 VAL A C 1
ATOM 638 O O . VAL A 1 81 ? -18.484 4.778 0.501 1.00 89.38 81 VAL A O 1
ATOM 641 N N . LYS A 1 82 ? -20.462 5.232 1.465 1.00 88.75 82 LYS A N 1
ATOM 642 C CA . LYS A 1 82 ? -20.440 6.667 1.138 1.00 88.75 82 LYS A CA 1
ATOM 643 C C . LYS A 1 82 ? -19.287 7.384 1.834 1.00 88.75 82 LYS A C 1
ATOM 645 O O . LYS A 1 82 ? -18.635 8.214 1.205 1.00 88.75 82 LYS A O 1
ATOM 650 N N . ASP A 1 83 ? -18.998 7.011 3.078 1.00 87.06 83 ASP A N 1
ATOM 651 C CA . ASP A 1 83 ? -17.912 7.603 3.859 1.00 87.06 83 ASP A CA 1
ATOM 652 C C . ASP A 1 83 ? -16.549 7.414 3.182 1.00 87.06 83 ASP A C 1
ATOM 654 O O . ASP A 1 83 ? -15.709 8.306 3.259 1.00 87.06 83 ASP A O 1
ATOM 658 N N . VAL A 1 84 ? -16.330 6.305 2.459 1.00 89.62 84 VAL A N 1
ATOM 659 C CA . VAL A 1 84 ? -15.085 6.082 1.696 1.00 89.62 84 VAL A CA 1
ATOM 660 C C . VAL A 1 84 ? -14.838 7.185 0.669 1.00 89.62 84 VAL A C 1
ATOM 662 O O . VAL A 1 84 ? -13.707 7.636 0.518 1.00 89.62 84 VAL A O 1
ATOM 665 N N . PHE A 1 85 ? -15.881 7.642 -0.024 1.00 90.94 85 PHE A N 1
ATOM 666 C CA . PHE A 1 85 ? -15.751 8.651 -1.079 1.00 90.94 85 PHE A CA 1
ATOM 667 C C . PHE A 1 85 ? -15.571 10.073 -0.539 1.00 90.94 85 PHE A C 1
ATOM 669 O O . PHE A 1 85 ? -15.201 10.969 -1.294 1.00 90.94 85 PHE A O 1
ATOM 676 N N . ILE A 1 86 ? -15.826 10.298 0.747 1.00 88.94 86 ILE A N 1
ATOM 677 C CA . ILE A 1 86 ? -15.668 11.606 1.396 1.00 88.94 86 ILE A CA 1
ATOM 678 C C . ILE A 1 86 ? -14.366 11.648 2.211 1.00 88.94 86 ILE A C 1
ATOM 680 O O . ILE A 1 86 ? -13.832 12.722 2.484 1.00 88.94 86 ILE A O 1
ATOM 684 N N . ASP A 1 87 ? -13.815 10.488 2.574 1.00 88.94 87 ASP A N 1
ATOM 685 C CA . ASP A 1 87 ? -12.634 10.403 3.420 1.00 88.94 87 ASP A CA 1
ATOM 686 C C . ASP A 1 87 ? -11.359 10.836 2.688 1.00 88.94 87 ASP A C 1
ATOM 688 O O . ASP A 1 87 ? -10.825 10.142 1.820 1.00 88.94 87 ASP A O 1
ATOM 692 N N . TRP A 1 88 ? -10.821 11.981 3.101 1.00 89.19 88 TRP A N 1
ATOM 693 C CA . TRP A 1 88 ? -9.583 12.540 2.569 1.00 89.19 88 TRP A CA 1
ATOM 694 C C . TRP A 1 88 ? -8.392 11.570 2.683 1.00 89.19 88 TRP A C 1
ATOM 696 O O . TRP A 1 88 ? -7.543 11.558 1.790 1.00 89.19 88 TRP A O 1
ATOM 706 N N . LYS A 1 89 ? -8.336 10.715 3.721 1.00 90.19 89 LYS A N 1
ATOM 707 C CA . LYS A 1 89 ? -7.241 9.746 3.915 1.00 90.19 89 LYS A CA 1
ATOM 708 C C . LYS A 1 89 ? -7.169 8.764 2.748 1.00 90.19 89 LYS A C 1
ATOM 710 O O . LYS A 1 89 ? -6.081 8.452 2.271 1.00 90.19 89 LYS A O 1
ATOM 715 N N . VAL A 1 90 ? -8.328 8.331 2.244 1.00 91.19 90 VAL A N 1
ATOM 716 C CA . VAL A 1 90 ? -8.432 7.390 1.118 1.00 91.19 90 VAL A CA 1
ATOM 717 C C . VAL A 1 90 ? -7.782 7.984 -0.128 1.00 91.19 90 VAL A C 1
ATOM 719 O O . VAL A 1 90 ? -6.997 7.302 -0.779 1.00 91.19 90 VAL A O 1
ATOM 722 N N . TYR A 1 91 ? -8.003 9.270 -0.411 1.00 91.19 91 TYR A N 1
ATOM 723 C CA . TYR A 1 91 ? -7.378 9.951 -1.549 1.00 91.19 91 TYR A CA 1
ATOM 724 C C . TYR A 1 91 ? -5.854 10.075 -1.414 1.00 91.19 91 TYR A C 1
ATOM 726 O O . TYR A 1 91 ? -5.136 9.875 -2.397 1.00 91.19 91 TYR A O 1
ATOM 734 N N . PHE A 1 92 ? -5.341 10.344 -0.206 1.00 91.38 92 PHE A N 1
ATOM 735 C CA . PHE A 1 92 ? -3.894 10.314 0.043 1.00 91.38 92 PHE A CA 1
ATOM 736 C C . PHE A 1 92 ? -3.325 8.913 -0.208 1.00 91.38 92 PHE A C 1
ATOM 738 O O . PHE A 1 92 ? -2.343 8.776 -0.939 1.00 91.38 92 PHE A O 1
ATOM 745 N N . TYR A 1 93 ? -3.964 7.867 0.327 1.00 91.19 93 TYR A N 1
ATOM 746 C CA . TYR A 1 93 ? -3.535 6.486 0.103 1.00 91.19 93 TYR A CA 1
ATOM 747 C C . TYR A 1 93 ? -3.603 6.079 -1.374 1.00 91.19 93 TYR A C 1
ATOM 749 O O . TYR A 1 93 ? -2.662 5.456 -1.860 1.00 91.19 93 TYR A O 1
ATOM 757 N N . MET A 1 94 ? -4.644 6.474 -2.115 1.00 90.31 94 MET A N 1
ATOM 758 C CA . MET A 1 94 ? -4.770 6.219 -3.558 1.00 90.31 94 MET A CA 1
ATOM 759 C C . MET A 1 94 ? -3.581 6.786 -4.342 1.00 90.31 94 MET A C 1
ATOM 761 O O . MET A 1 94 ? -2.991 6.086 -5.168 1.00 90.31 94 MET A O 1
ATOM 765 N N . PHE A 1 95 ? -3.198 8.038 -4.074 1.00 88.25 95 PHE A N 1
ATOM 766 C CA . PHE A 1 95 ? -2.086 8.672 -4.782 1.00 88.25 95 PHE A CA 1
ATOM 767 C C . PHE A 1 95 ? -0.733 8.066 -4.391 1.00 88.25 95 PHE A C 1
ATOM 769 O O . PHE A 1 95 ? 0.093 7.789 -5.263 1.00 88.25 95 PHE A O 1
ATOM 776 N N . ILE A 1 96 ? -0.521 7.806 -3.095 1.00 88.44 96 ILE A N 1
ATOM 777 C CA . ILE A 1 96 ? 0.700 7.158 -2.593 1.00 88.44 96 ILE A CA 1
ATOM 778 C C . ILE A 1 96 ? 0.872 5.774 -3.233 1.00 88.44 96 ILE A C 1
ATOM 780 O O . ILE A 1 96 ? 1.965 5.423 -3.675 1.00 88.44 96 ILE A O 1
ATOM 784 N N . PHE A 1 97 ? -0.214 5.005 -3.338 1.00 85.56 97 PHE A N 1
ATOM 785 C CA . PHE A 1 97 ? -0.191 3.653 -3.890 1.00 85.56 97 PHE A CA 1
ATOM 786 C C . PHE A 1 97 ? 0.068 3.636 -5.409 1.00 85.56 97 PHE A C 1
ATOM 788 O O . PHE A 1 97 ? 0.792 2.772 -5.904 1.00 85.56 97 PHE A O 1
ATOM 795 N N . MET A 1 98 ? -0.431 4.629 -6.155 1.00 82.44 98 MET A N 1
ATOM 796 C CA . MET A 1 98 ? -0.171 4.783 -7.597 1.00 82.44 98 MET A CA 1
ATOM 797 C C . MET A 1 98 ? 1.325 4.947 -7.925 1.00 82.44 98 MET A C 1
ATOM 799 O O . MET A 1 98 ? 1.810 4.416 -8.928 1.00 82.44 98 MET A O 1
ATOM 803 N N . ALA A 1 99 ? 2.081 5.658 -7.086 1.00 73.31 99 ALA A N 1
ATOM 804 C CA . ALA A 1 99 ? 3.484 5.981 -7.350 1.00 73.31 99 ALA A CA 1
ATOM 805 C C . ALA A 1 99 ? 4.456 4.798 -7.183 1.00 73.31 99 ALA A C 1
ATOM 807 O O . ALA A 1 99 ? 5.564 4.829 -7.729 1.00 73.31 99 ALA A O 1
ATOM 808 N N . ILE A 1 100 ? 4.034 3.726 -6.503 1.00 70.81 100 ILE A N 1
ATOM 809 C CA . ILE A 1 100 ? 4.822 2.493 -6.330 1.00 70.81 100 ILE A CA 1
ATOM 810 C C . ILE A 1 100 ? 5.174 1.884 -7.694 1.00 70.81 100 ILE A C 1
ATOM 812 O O . ILE A 1 100 ? 6.295 1.419 -7.904 1.00 70.81 100 ILE A O 1
ATOM 816 N N . ILE A 1 101 ? 4.247 1.942 -8.656 1.00 63.09 101 ILE A N 1
ATOM 817 C CA . ILE A 1 101 ? 4.455 1.366 -9.990 1.00 63.09 101 ILE A CA 1
ATOM 818 C C . ILE A 1 101 ? 5.491 2.168 -10.794 1.00 63.09 101 ILE A C 1
ATOM 820 O O . ILE A 1 101 ? 6.307 1.583 -11.509 1.00 63.09 101 ILE A O 1
ATOM 824 N N . GLY A 1 102 ? 5.532 3.493 -10.614 1.00 60.94 102 GLY A N 1
ATOM 825 C CA . GLY A 1 102 ? 6.571 4.347 -11.198 1.00 60.94 102 GLY A CA 1
ATOM 826 C C . GLY A 1 102 ? 7.970 4.016 -10.666 1.00 60.94 102 GLY A C 1
ATOM 827 O O . GLY A 1 102 ? 8.931 3.962 -11.434 1.00 60.94 102 GLY A O 1
ATOM 828 N N . PHE A 1 103 ? 8.086 3.699 -9.373 1.00 61.88 103 PHE A N 1
ATOM 829 C CA . PHE A 1 103 ? 9.355 3.330 -8.734 1.00 61.88 103 PHE A CA 1
ATOM 830 C C . PHE A 1 103 ? 9.969 2.047 -9.328 1.00 61.88 103 PHE A C 1
ATOM 832 O O . PHE A 1 103 ? 11.173 1.997 -9.589 1.00 61.88 103 PHE A O 1
ATOM 839 N N . ILE A 1 104 ? 9.134 1.040 -9.627 1.00 62.16 104 ILE A N 1
ATOM 840 C CA . ILE A 1 104 ? 9.552 -0.225 -10.266 1.00 62.16 104 ILE A CA 1
ATOM 841 C C . ILE A 1 104 ? 10.178 0.036 -11.643 1.00 62.16 104 ILE A C 1
ATOM 843 O O . ILE A 1 104 ? 11.222 -0.537 -11.977 1.00 62.16 104 ILE A O 1
ATOM 847 N N . MET A 1 105 ? 9.561 0.909 -12.445 1.00 62.72 105 MET A N 1
ATOM 848 C CA . MET A 1 105 ? 10.042 1.212 -13.797 1.00 62.72 105 MET A CA 1
ATOM 849 C C . MET A 1 105 ? 11.308 2.073 -13.787 1.00 62.72 105 MET A C 1
ATOM 851 O O . MET A 1 105 ? 12.221 1.812 -14.574 1.00 62.72 105 MET A O 1
ATOM 855 N N . LEU A 1 106 ? 11.419 3.027 -12.852 1.00 59.88 106 LEU A N 1
ATOM 856 C CA . LEU A 1 106 ? 12.623 3.846 -12.693 1.00 59.88 106 LEU A CA 1
ATOM 857 C C . LEU A 1 106 ? 13.859 2.978 -12.441 1.00 59.88 106 LEU A C 1
ATOM 859 O O . LEU A 1 106 ? 14.873 3.157 -13.115 1.00 59.88 106 LEU A O 1
ATOM 863 N N . ILE A 1 107 ? 13.783 2.034 -11.496 1.00 60.41 107 ILE A N 1
ATOM 864 C CA . ILE A 1 107 ? 14.938 1.211 -11.109 1.00 60.41 107 ILE A CA 1
ATOM 865 C C . ILE A 1 107 ? 15.324 0.227 -12.219 1.00 60.41 107 ILE A C 1
ATOM 867 O O . ILE A 1 107 ? 16.511 0.029 -12.477 1.00 60.41 107 ILE A O 1
ATOM 871 N N . THR A 1 108 ? 14.332 -0.361 -12.889 1.00 60.47 108 THR A N 1
ATOM 872 C CA . THR A 1 108 ? 14.557 -1.375 -13.929 1.00 60.47 108 THR A CA 1
ATOM 873 C C . THR A 1 108 ? 15.200 -0.769 -15.180 1.00 60.47 108 THR A C 1
ATOM 875 O O . THR A 1 108 ? 16.145 -1.330 -15.734 1.00 60.47 108 THR A O 1
ATOM 878 N N . LEU A 1 109 ? 14.745 0.410 -15.614 1.00 59.69 109 LEU A N 1
ATOM 879 C CA . LEU A 1 109 ? 15.212 1.012 -16.868 1.00 59.69 109 LEU A CA 1
ATOM 880 C C . LEU A 1 109 ? 16.479 1.863 -16.690 1.00 59.69 109 LEU A C 1
ATOM 882 O O . LEU A 1 109 ? 17.354 1.810 -17.548 1.00 59.69 109 LEU A O 1
ATOM 886 N N . SER A 1 110 ? 16.654 2.553 -15.554 1.00 54.44 110 SER A N 1
ATOM 887 C CA . SER A 1 110 ? 17.829 3.426 -15.335 1.00 54.44 110 SER A CA 1
ATOM 888 C C . SER A 1 110 ? 19.157 2.661 -15.275 1.00 54.44 110 SER A C 1
ATOM 890 O O . SER A 1 110 ? 20.174 3.130 -15.786 1.00 54.44 110 SER A O 1
ATOM 892 N N . LYS A 1 111 ? 19.165 1.455 -14.689 1.00 52.72 111 LYS A N 1
ATOM 893 C CA . LYS A 1 111 ? 20.371 0.610 -14.617 1.00 52.72 111 LYS A CA 1
ATOM 894 C C . LYS A 1 111 ? 20.697 -0.079 -15.937 1.00 52.72 111 LYS A C 1
ATOM 896 O O . LYS A 1 111 ? 21.869 -0.352 -16.190 1.00 52.72 111 LYS A O 1
ATOM 901 N N . THR A 1 112 ? 19.684 -0.314 -16.770 1.00 52.91 112 THR A N 1
ATOM 902 C CA . THR A 1 112 ? 19.849 -0.946 -18.081 1.00 52.91 112 THR A CA 1
ATOM 903 C C . THR A 1 112 ? 20.672 -0.059 -19.015 1.00 52.91 112 THR A C 1
ATOM 905 O O . THR A 1 112 ? 21.527 -0.568 -19.732 1.00 52.91 112 THR A O 1
ATOM 908 N N . THR A 1 113 ? 20.514 1.266 -18.928 1.00 51.94 113 THR A N 1
ATOM 909 C CA . THR A 1 113 ? 21.279 2.207 -19.760 1.00 51.94 113 THR A CA 1
ATOM 910 C C . THR A 1 113 ? 22.639 2.607 -19.181 1.00 51.94 113 THR A C 1
ATOM 912 O O . THR A 1 113 ? 23.564 2.911 -19.928 1.00 51.94 113 THR A O 1
ATOM 915 N N . MET A 1 114 ? 22.803 2.628 -17.852 1.00 50.19 114 MET A N 1
ATOM 916 C CA . MET A 1 114 ? 24.091 3.019 -17.255 1.00 50.19 114 MET A CA 1
ATOM 917 C C . MET A 1 114 ? 25.147 1.912 -17.319 1.00 50.19 114 MET A C 1
ATOM 919 O O . MET A 1 114 ? 26.329 2.206 -17.471 1.00 50.19 114 MET A O 1
ATOM 923 N N . MET A 1 115 ? 24.745 0.642 -17.225 1.00 50.25 115 MET A N 1
ATOM 924 C CA . MET A 1 115 ? 25.692 -0.477 -17.164 1.00 50.25 115 MET A CA 1
ATOM 925 C C . MET A 1 115 ? 26.158 -0.946 -18.552 1.00 50.25 115 MET A C 1
ATOM 927 O O . MET A 1 115 ? 27.272 -1.454 -18.673 1.00 50.25 115 MET A O 1
ATOM 931 N N . SER A 1 116 ? 25.366 -0.695 -19.603 1.00 51.50 116 SER A N 1
ATOM 932 C CA . SER A 1 116 ? 25.746 -0.958 -21.000 1.00 51.50 116 SER A CA 1
ATOM 933 C C . SER A 1 116 ? 26.945 -0.127 -21.471 1.00 51.50 116 SER A C 1
ATOM 935 O O . SER A 1 116 ? 27.646 -0.539 -22.387 1.00 51.50 116 SER A O 1
ATOM 937 N N . ASN A 1 117 ? 27.209 1.021 -20.837 1.00 52.12 117 ASN A N 1
ATOM 938 C CA . ASN A 1 117 ? 28.295 1.930 -21.221 1.00 52.12 117 ASN A CA 1
ATOM 939 C C . ASN A 1 117 ? 29.620 1.664 -20.482 1.00 52.12 117 ASN A C 1
ATOM 941 O O . ASN A 1 117 ? 30.626 2.292 -20.804 1.00 52.12 117 ASN A O 1
ATOM 945 N N . CYS A 1 118 ? 29.639 0.770 -19.485 1.00 52.62 118 CYS A N 1
ATOM 946 C CA . CYS A 1 118 ? 30.804 0.567 -18.613 1.00 52.62 118 CYS A CA 1
ATOM 947 C C . CYS A 1 118 ? 31.456 -0.819 -18.728 1.00 52.62 118 CYS A C 1
ATOM 949 O O . CYS A 1 118 ? 32.547 -1.004 -18.193 1.00 52.62 118 CYS A O 1
ATOM 951 N N . ILE A 1 119 ? 30.821 -1.793 -19.388 1.00 55.12 119 ILE A N 1
ATOM 952 C CA . ILE A 1 119 ? 31.299 -3.182 -19.429 1.00 55.12 119 ILE A CA 1
ATOM 953 C C . ILE A 1 119 ? 31.389 -3.643 -20.888 1.00 55.12 119 ILE A C 1
ATOM 955 O O . ILE A 1 119 ? 30.402 -3.644 -21.613 1.00 55.12 119 ILE A O 1
ATOM 959 N N . SER A 1 120 ? 32.593 -4.030 -21.314 1.00 52.06 120 SER A N 1
ATOM 960 C CA . SER A 1 120 ? 32.937 -4.519 -22.661 1.00 52.06 120 SER A CA 1
ATOM 961 C C . SER A 1 120 ? 32.498 -5.968 -22.942 1.00 52.06 120 SER A C 1
ATOM 963 O O . SER A 1 120 ? 32.754 -6.498 -24.021 1.00 52.06 120 SER A O 1
ATOM 965 N N . THR A 1 121 ? 31.819 -6.604 -21.990 1.00 55.12 121 THR A N 1
ATOM 966 C CA . THR A 1 121 ? 31.210 -7.938 -22.075 1.00 55.12 121 THR A CA 1
ATOM 967 C C . THR A 1 121 ? 29.697 -7.805 -21.989 1.00 55.12 121 THR A C 1
ATOM 969 O O . THR A 1 121 ? 29.221 -7.033 -21.166 1.00 55.12 121 THR A O 1
ATOM 972 N N . ASP A 1 122 ? 28.965 -8.583 -22.793 1.00 57.38 122 ASP A N 1
ATOM 973 C CA . ASP A 1 122 ? 27.498 -8.579 -22.909 1.00 57.38 122 ASP A CA 1
ATOM 974 C C . ASP A 1 122 ? 26.809 -8.606 -21.516 1.00 57.38 122 ASP A C 1
ATOM 976 O O . ASP A 1 122 ? 26.696 -9.668 -20.891 1.00 57.38 122 ASP A O 1
ATOM 980 N N . PRO A 1 123 ? 26.397 -7.448 -20.952 1.00 63.97 123 PRO A N 1
ATOM 981 C CA . PRO A 1 123 ? 26.078 -7.322 -19.525 1.00 63.97 123 PRO A CA 1
ATOM 982 C C . PRO A 1 123 ? 24.652 -7.782 -19.190 1.00 63.97 123 PRO A C 1
ATOM 984 O O . PRO A 1 123 ? 24.187 -7.635 -18.055 1.00 63.97 123 PRO A O 1
ATOM 987 N N . THR A 1 124 ? 23.959 -8.372 -20.166 1.00 67.00 124 THR A N 1
ATOM 988 C CA . THR A 1 124 ? 22.548 -8.761 -20.112 1.00 67.00 124 THR A CA 1
ATOM 989 C C . THR A 1 124 ? 22.211 -9.612 -18.884 1.00 67.00 124 THR A C 1
ATOM 991 O O . THR A 1 124 ? 21.219 -9.351 -18.203 1.00 67.00 124 THR A O 1
ATOM 994 N N . VAL A 1 125 ? 23.058 -10.587 -18.529 1.00 69.19 125 VAL A N 1
ATOM 995 C CA . VAL A 1 125 ? 22.815 -11.473 -17.374 1.00 69.19 125 VAL A CA 1
ATOM 996 C C . VAL A 1 125 ? 22.939 -10.722 -16.044 1.00 69.19 125 VAL A C 1
ATOM 998 O O . VAL A 1 125 ? 22.085 -10.867 -15.169 1.00 69.19 125 VAL A O 1
ATOM 1001 N N . ALA A 1 126 ? 23.966 -9.882 -15.888 1.00 68.25 126 ALA A N 1
ATOM 1002 C CA . ALA A 1 126 ? 24.171 -9.099 -14.668 1.00 68.25 126 ALA A CA 1
ATOM 1003 C C . ALA A 1 126 ? 23.045 -8.071 -14.462 1.00 68.25 126 ALA A C 1
ATOM 1005 O O . ALA A 1 126 ? 22.534 -7.910 -13.351 1.00 68.25 126 ALA A O 1
ATOM 1006 N N . MET A 1 127 ? 22.599 -7.430 -15.544 1.00 67.19 127 MET A N 1
ATOM 1007 C CA . MET A 1 127 ? 21.474 -6.492 -15.540 1.00 67.19 127 MET A CA 1
ATOM 1008 C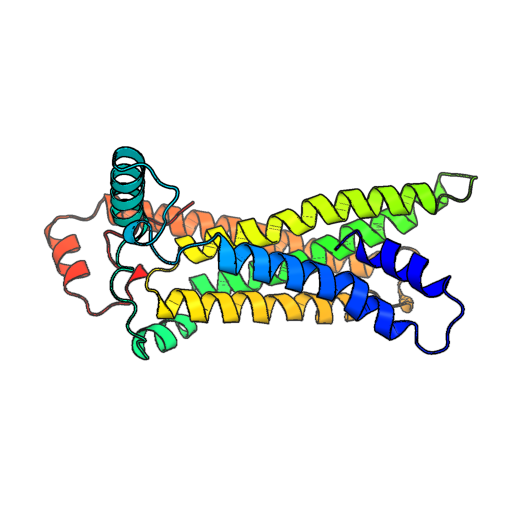 C . MET A 1 127 ? 20.146 -7.177 -15.208 1.00 67.19 127 MET A C 1
ATOM 1010 O O . MET A 1 127 ? 19.337 -6.637 -14.448 1.00 67.19 127 MET A O 1
ATOM 1014 N N . TYR A 1 128 ? 19.945 -8.393 -15.717 1.00 68.31 128 TYR A N 1
ATOM 1015 C CA . TYR A 1 128 ? 18.784 -9.207 -15.391 1.00 68.31 128 TYR A CA 1
ATOM 1016 C C . TYR A 1 128 ? 18.744 -9.562 -13.896 1.00 68.31 128 TYR A C 1
ATOM 1018 O O . TYR A 1 128 ? 17.738 -9.318 -13.230 1.00 68.31 128 TYR A O 1
ATOM 1026 N N . ILE A 1 129 ? 19.859 -10.043 -13.333 1.00 71.75 129 ILE A N 1
ATOM 1027 C CA . ILE A 1 129 ? 19.969 -10.351 -11.896 1.00 71.75 129 ILE A CA 1
ATOM 1028 C C . ILE A 1 129 ? 19.731 -9.094 -11.043 1.00 71.75 129 ILE A C 1
ATOM 1030 O O . ILE A 1 129 ? 18.967 -9.134 -10.077 1.00 71.75 129 ILE A O 1
ATOM 1034 N N . ALA A 1 130 ? 20.326 -7.957 -11.414 1.00 69.75 130 ALA A N 1
ATOM 1035 C CA . ALA A 1 130 ? 20.127 -6.692 -10.707 1.00 69.75 130 ALA A CA 1
ATOM 1036 C C . ALA A 1 130 ? 18.659 -6.228 -10.733 1.00 69.75 130 ALA A C 1
ATOM 1038 O O . ALA A 1 130 ? 18.150 -5.725 -9.728 1.00 69.75 130 ALA A O 1
ATOM 1039 N N . THR A 1 131 ? 17.970 -6.433 -11.858 1.00 71.94 131 THR A N 1
ATOM 1040 C CA . THR A 1 131 ? 16.535 -6.150 -12.007 1.00 71.94 131 THR A CA 1
ATOM 1041 C C . THR A 1 131 ? 15.697 -7.045 -11.103 1.00 71.94 131 THR A C 1
ATOM 1043 O O . THR A 1 131 ? 14.805 -6.560 -10.412 1.00 71.94 131 THR A O 1
ATOM 1046 N N . VAL A 1 132 ? 16.011 -8.342 -11.046 1.00 72.81 132 VAL A N 1
ATOM 1047 C CA . VAL A 1 132 ? 15.314 -9.298 -10.176 1.00 72.81 132 VAL A CA 1
ATOM 1048 C C . VAL A 1 132 ? 15.400 -8.868 -8.709 1.00 72.81 132 VAL A C 1
ATOM 1050 O O . VAL A 1 132 ? 14.370 -8.790 -8.039 1.00 72.81 132 VAL A O 1
ATOM 1053 N N . ILE A 1 133 ? 16.596 -8.515 -8.229 1.00 75.44 133 ILE A N 1
ATOM 1054 C CA . ILE A 1 133 ? 16.813 -8.057 -6.846 1.00 75.44 133 ILE A CA 1
ATOM 1055 C C . ILE A 1 133 ? 16.038 -6.761 -6.563 1.00 75.44 133 ILE A C 1
ATOM 1057 O O . ILE A 1 133 ? 15.365 -6.648 -5.537 1.00 75.44 133 ILE A O 1
ATOM 1061 N N . ALA A 1 134 ? 16.078 -5.798 -7.487 1.00 72.50 134 ALA A N 1
ATOM 1062 C CA . ALA A 1 134 ? 15.326 -4.550 -7.365 1.00 72.50 134 ALA A CA 1
ATOM 1063 C C . ALA A 1 134 ? 13.805 -4.771 -7.317 1.00 72.50 134 ALA A C 1
ATOM 1065 O O . ALA A 1 134 ? 13.101 -4.153 -6.510 1.00 72.50 134 ALA A O 1
ATOM 1066 N N . CYS A 1 135 ? 13.288 -5.674 -8.154 1.00 74.00 135 CYS A N 1
ATOM 1067 C CA . CYS A 1 135 ? 11.880 -6.037 -8.149 1.00 74.00 135 CYS A CA 1
ATOM 1068 C C . CYS A 1 135 ? 11.467 -6.652 -6.810 1.00 74.00 135 CYS A C 1
ATOM 1070 O O . CYS A 1 135 ? 10.424 -6.265 -6.294 1.00 74.00 135 CYS A O 1
ATOM 1072 N N . ILE A 1 136 ? 12.261 -7.560 -6.227 1.00 77.81 136 ILE A N 1
ATOM 1073 C CA . ILE A 1 136 ? 11.936 -8.189 -4.933 1.00 77.81 136 ILE A CA 1
ATOM 1074 C C . ILE A 1 136 ? 11.682 -7.124 -3.861 1.00 77.81 136 ILE A C 1
ATOM 1076 O O . ILE A 1 136 ? 10.619 -7.129 -3.246 1.00 77.81 136 ILE A O 1
ATOM 1080 N N . GLY A 1 137 ? 12.605 -6.172 -3.693 1.00 72.94 137 GLY A N 1
ATOM 1081 C CA . GLY A 1 137 ? 12.448 -5.102 -2.703 1.00 72.94 137 GLY A CA 1
ATOM 1082 C C . GLY A 1 137 ? 11.222 -4.225 -2.965 1.00 72.94 137 GLY A C 1
ATOM 1083 O O . GLY A 1 137 ? 10.520 -3.845 -2.031 1.00 72.94 137 GLY A O 1
ATOM 1084 N N . THR A 1 138 ? 10.920 -3.956 -4.237 1.00 74.06 138 THR A N 1
ATOM 1085 C CA . THR A 1 138 ? 9.778 -3.104 -4.587 1.00 74.06 138 THR A CA 1
ATOM 1086 C C . THR A 1 138 ? 8.438 -3.823 -4.433 1.00 74.06 138 THR A C 1
ATOM 1088 O O . THR A 1 138 ? 7.459 -3.196 -4.057 1.00 74.06 138 THR A O 1
ATOM 1091 N N . TYR A 1 139 ? 8.358 -5.136 -4.660 1.00 75.38 139 TYR A N 1
ATOM 1092 C CA . TYR A 1 139 ? 7.110 -5.876 -4.444 1.00 75.38 139 TYR A CA 1
ATOM 1093 C C . TYR A 1 139 ? 6.748 -6.002 -2.958 1.00 75.38 139 TYR A C 1
ATOM 1095 O O . TYR A 1 139 ? 5.563 -6.067 -2.639 1.00 75.38 139 TYR A O 1
ATOM 1103 N N . THR A 1 140 ? 7.728 -5.965 -2.049 1.00 80.50 140 THR A N 1
ATOM 1104 C CA . THR A 1 140 ? 7.487 -5.972 -0.595 1.00 80.50 140 THR A CA 1
ATOM 1105 C C . THR A 1 140 ? 6.767 -4.713 -0.104 1.00 80.50 140 THR A C 1
ATOM 1107 O O . THR A 1 140 ? 6.103 -4.753 0.930 1.00 80.50 140 THR A O 1
ATOM 1110 N N . THR A 1 141 ? 6.837 -3.594 -0.832 1.00 80.19 141 THR A N 1
ATOM 1111 C CA . THR A 1 141 ? 6.165 -2.358 -0.403 1.00 80.19 141 THR A CA 1
ATOM 1112 C C . THR A 1 141 ? 4.645 -2.459 -0.521 1.00 80.19 141 THR A C 1
ATOM 1114 O O . THR A 1 141 ? 3.939 -1.912 0.319 1.00 80.19 141 THR A O 1
ATOM 1117 N N . VAL A 1 142 ? 4.119 -3.210 -1.494 1.00 82.69 142 VAL A N 1
ATOM 1118 C CA . VAL A 1 142 ? 2.672 -3.369 -1.716 1.00 82.69 142 VAL A CA 1
ATOM 1119 C C . VAL A 1 142 ? 1.936 -3.890 -0.471 1.00 82.69 142 VAL A C 1
ATOM 1121 O O . VAL A 1 142 ? 1.034 -3.193 -0.005 1.00 82.69 142 VAL A O 1
ATOM 1124 N N . PRO A 1 143 ? 2.296 -5.051 0.119 1.00 84.06 143 PRO A N 1
ATOM 1125 C CA . PRO A 1 143 ? 1.627 -5.537 1.324 1.00 84.06 143 PRO A CA 1
ATOM 1126 C C . PRO A 1 143 ? 1.839 -4.617 2.532 1.00 84.06 143 PRO A C 1
ATOM 1128 O O . PRO A 1 143 ? 0.934 -4.501 3.351 1.00 84.06 143 PRO A O 1
ATOM 1131 N N . LEU A 1 144 ? 2.978 -3.920 2.633 1.00 85.19 144 LEU A N 1
ATOM 1132 C CA . LEU A 1 144 ? 3.208 -2.935 3.698 1.00 85.19 144 LEU A CA 1
ATOM 1133 C C . LEU A 1 144 ? 2.233 -1.757 3.599 1.00 85.19 144 LEU A C 1
ATOM 1135 O O . LEU A 1 144 ? 1.636 -1.370 4.602 1.00 85.19 144 LEU A O 1
ATOM 1139 N N . HIS A 1 145 ? 2.028 -1.219 2.395 1.00 86.19 145 HIS A N 1
ATOM 1140 C CA . HIS A 1 145 ? 1.041 -0.167 2.169 1.00 86.19 145 HIS A CA 1
ATOM 1141 C C . HIS A 1 145 ? -0.376 -0.661 2.452 1.00 86.19 145 HIS A C 1
ATOM 1143 O O . HIS A 1 145 ? -1.115 0.048 3.133 1.00 86.19 145 HIS A O 1
ATOM 1149 N N . CYS A 1 146 ? -0.721 -1.874 1.997 1.00 86.50 146 CYS A N 1
ATOM 1150 C CA . CYS A 1 146 ? -2.007 -2.499 2.296 1.00 86.50 146 CYS A CA 1
ATOM 1151 C C . CYS A 1 146 ? -2.268 -2.559 3.797 1.00 86.50 146 CYS A C 1
ATOM 1153 O O . CYS A 1 146 ? -3.255 -1.990 4.250 1.00 86.50 146 CYS A O 1
ATOM 1155 N N . SER A 1 147 ? -1.349 -3.143 4.566 1.00 86.69 147 SER A N 1
ATOM 1156 C CA . SER A 1 147 ? -1.466 -3.217 6.023 1.00 86.69 147 SER A CA 1
ATOM 1157 C C . SER A 1 147 ? -1.593 -1.836 6.670 1.00 86.69 147 SER A C 1
ATOM 1159 O O . SER A 1 147 ? -2.388 -1.649 7.590 1.00 86.69 147 SER A O 1
ATOM 1161 N N . TRP A 1 148 ? -0.839 -0.846 6.183 1.00 87.00 148 TRP A N 1
ATOM 1162 C CA . TRP A 1 148 ? -0.859 0.496 6.756 1.00 87.00 148 TRP A CA 1
ATOM 1163 C C . TRP A 1 148 ? -2.202 1.205 6.559 1.00 87.00 148 TRP A C 1
ATOM 1165 O O . TRP A 1 148 ? -2.758 1.718 7.530 1.00 87.00 148 TRP A O 1
ATOM 1175 N N . PHE A 1 149 ? -2.765 1.224 5.346 1.00 86.88 149 PHE A N 1
ATOM 1176 C CA . PHE A 1 149 ? -4.057 1.886 5.141 1.00 86.88 149 PHE A CA 1
ATOM 1177 C C . PHE A 1 149 ? -5.225 1.079 5.719 1.00 86.88 149 PHE A C 1
ATOM 1179 O O . PHE A 1 149 ? -6.189 1.680 6.183 1.00 86.88 149 PHE A O 1
ATOM 1186 N N . THR A 1 150 ? -5.155 -0.259 5.761 1.00 84.56 150 THR A N 1
ATOM 1187 C CA . THR A 1 150 ? -6.230 -1.067 6.363 1.00 84.56 150 THR A CA 1
ATOM 1188 C C . THR A 1 150 ? -6.326 -0.869 7.867 1.00 84.56 150 THR A C 1
ATOM 1190 O O . THR A 1 150 ? -7.425 -0.927 8.406 1.00 84.56 150 THR A O 1
ATOM 1193 N N . ASN A 1 151 ? -5.203 -0.610 8.538 1.00 85.56 151 ASN A N 1
ATOM 1194 C CA . ASN A 1 151 ? -5.184 -0.349 9.978 1.00 85.56 151 ASN A CA 1
ATOM 1195 C C . ASN A 1 151 ? -5.629 1.078 10.325 1.00 85.56 151 ASN A C 1
ATOM 1197 O O . ASN A 1 151 ? -6.044 1.332 11.448 1.00 85.56 151 ASN A O 1
ATOM 1201 N N . ASN A 1 152 ? -5.569 2.000 9.363 1.00 86.94 152 ASN A N 1
ATOM 1202 C CA . ASN A 1 152 ? -5.978 3.396 9.528 1.00 86.94 152 ASN A CA 1
ATOM 1203 C C . ASN A 1 152 ? -7.419 3.682 9.070 1.00 86.94 152 ASN A C 1
ATOM 1205 O O . ASN A 1 152 ? -7.859 4.833 9.107 1.00 86.94 152 ASN A O 1
ATOM 1209 N N . ILE A 1 153 ? -8.140 2.655 8.616 1.00 86.12 153 ILE A N 1
ATOM 1210 C CA . ILE A 1 153 ? -9.545 2.734 8.211 1.00 86.12 153 ILE A CA 1
ATOM 1211 C C . ILE A 1 153 ? -10.330 1.758 9.083 1.00 86.12 153 ILE A C 1
ATOM 1213 O O . ILE A 1 153 ? -10.123 0.540 9.021 1.00 86.12 153 ILE A O 1
ATOM 1217 N N . ASP A 1 154 ? -11.241 2.284 9.892 1.00 81.62 154 ASP A N 1
ATOM 1218 C CA . ASP A 1 154 ? -12.094 1.483 10.753 1.00 81.62 154 ASP A CA 1
ATOM 1219 C C . ASP A 1 154 ? -13.417 1.119 10.054 1.00 81.62 154 ASP A C 1
ATOM 1221 O O . ASP A 1 154 ? -13.844 1.708 9.058 1.00 81.62 154 ASP A O 1
ATOM 1225 N N . GLY A 1 155 ? -14.057 0.060 10.537 1.00 79.38 155 GLY A N 1
ATOM 1226 C CA . GLY A 1 155 ? -15.268 -0.487 9.937 1.00 79.38 155 GLY A CA 1
ATOM 1227 C C . GLY A 1 155 ? -15.000 -1.453 8.777 1.00 79.38 155 GLY A C 1
ATOM 1228 O O . GLY A 1 155 ? -14.288 -1.177 7.812 1.00 79.38 155 GLY A O 1
ATOM 1229 N N . THR A 1 156 ? -15.647 -2.612 8.853 1.00 80.81 156 THR A N 1
ATOM 1230 C CA . THR A 1 156 ? -15.470 -3.746 7.933 1.00 80.81 156 THR A CA 1
ATOM 1231 C C . THR A 1 156 ? -15.822 -3.403 6.480 1.00 80.81 156 THR A C 1
ATOM 1233 O O . THR A 1 156 ? -15.013 -3.631 5.578 1.00 80.81 156 THR A O 1
ATOM 1236 N N . THR A 1 157 ? -16.991 -2.795 6.236 1.00 85.44 157 THR A N 1
ATOM 1237 C CA . THR A 1 157 ? -17.425 -2.422 4.873 1.00 85.44 157 THR A CA 1
ATOM 1238 C C . THR A 1 157 ? -16.563 -1.299 4.306 1.00 85.44 157 THR A C 1
ATOM 1240 O O . THR A 1 157 ? -16.149 -1.361 3.148 1.00 85.44 157 THR A O 1
ATOM 1243 N N . LYS A 1 158 ? -16.268 -0.281 5.128 1.00 86.50 158 LYS A N 1
ATOM 1244 C CA . LYS A 1 158 ? -15.472 0.884 4.724 1.00 86.50 158 LYS A CA 1
ATOM 1245 C C . LYS A 1 158 ? -14.067 0.459 4.309 1.00 86.50 158 LYS A C 1
ATOM 1247 O O . LYS A 1 158 ? -13.630 0.781 3.207 1.00 86.50 158 LYS A O 1
ATOM 1252 N N . ARG A 1 159 ? -13.400 -0.335 5.152 1.00 87.12 159 ARG A N 1
ATOM 1253 C CA . ARG A 1 159 ? -12.067 -0.891 4.892 1.00 87.12 159 ARG A CA 1
ATOM 1254 C C . ARG A 1 159 ? -12.040 -1.727 3.618 1.00 87.12 159 ARG A C 1
ATOM 1256 O O . ARG A 1 159 ? -11.139 -1.544 2.803 1.00 87.12 159 ARG A O 1
ATOM 1263 N N . GLY A 1 160 ? -13.032 -2.596 3.409 1.00 87.31 160 GLY A N 1
ATOM 1264 C CA . GLY A 1 160 ? -13.128 -3.416 2.198 1.00 87.31 160 GLY A CA 1
ATOM 1265 C C . GLY A 1 160 ? -13.244 -2.577 0.921 1.00 8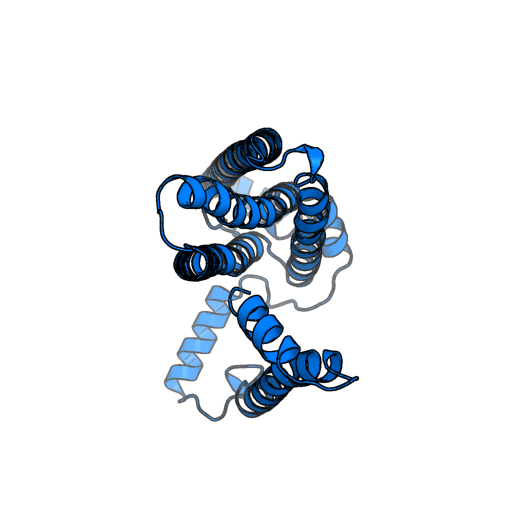7.31 160 GLY A C 1
ATOM 1266 O O . GLY A 1 160 ? -12.457 -2.752 -0.012 1.00 87.31 160 GLY A O 1
ATOM 1267 N N . VAL A 1 161 ? -14.176 -1.619 0.894 1.00 91.25 161 VAL A N 1
ATOM 1268 C CA . VAL A 1 161 ? -14.390 -0.743 -0.271 1.00 91.25 161 VAL A CA 1
ATOM 1269 C C . VAL A 1 161 ? -13.193 0.180 -0.511 1.00 91.25 161 VAL A C 1
ATOM 1271 O O . VAL A 1 161 ? -12.744 0.309 -1.650 1.00 91.25 161 VAL A O 1
ATOM 1274 N N . ALA A 1 162 ? -12.628 0.773 0.543 1.00 91.06 162 ALA A N 1
ATOM 1275 C CA . ALA A 1 162 ? -11.446 1.624 0.439 1.00 91.06 162 ALA A CA 1
ATOM 1276 C C . ALA A 1 162 ? -10.231 0.852 -0.089 1.00 91.06 162 ALA A C 1
ATOM 1278 O O . ALA A 1 162 ? -9.555 1.332 -0.993 1.00 91.06 162 ALA A O 1
ATOM 1279 N N . THR A 1 163 ? -9.995 -0.368 0.403 1.00 89.75 163 THR A N 1
ATOM 1280 C CA . THR A 1 163 ? -8.916 -1.240 -0.093 1.00 89.75 163 THR A CA 1
ATOM 1281 C C . THR A 1 163 ? -9.077 -1.511 -1.586 1.00 89.75 163 THR A C 1
ATOM 1283 O O . THR A 1 163 ? -8.123 -1.355 -2.347 1.00 89.75 163 THR A O 1
ATOM 1286 N N . GLY A 1 164 ? -10.293 -1.855 -2.025 1.00 89.69 164 GLY A N 1
ATOM 1287 C CA . GLY A 1 164 ? -10.592 -2.072 -3.440 1.00 89.69 164 GLY A CA 1
ATOM 1288 C C . GLY A 1 164 ? -10.329 -0.833 -4.300 1.00 89.69 164 GLY A C 1
ATOM 1289 O O . GLY A 1 164 ? -9.712 -0.941 -5.359 1.00 89.69 164 GLY A O 1
ATOM 1290 N N . LEU A 1 165 ? -10.735 0.351 -3.831 1.00 92.06 165 LEU A N 1
ATOM 1291 C CA . LEU A 1 165 ? -10.505 1.617 -4.533 1.00 92.06 165 LEU A CA 1
ATOM 1292 C C . LEU A 1 165 ? -9.022 1.999 -4.594 1.00 92.06 165 LEU A C 1
ATOM 1294 O O . LEU A 1 165 ? -8.542 2.360 -5.666 1.00 92.06 165 LEU A O 1
ATOM 1298 N N . ILE A 1 166 ? -8.287 1.889 -3.483 1.00 91.19 166 ILE A N 1
ATOM 1299 C CA . ILE A 1 166 ? -6.853 2.211 -3.410 1.00 91.19 166 ILE A CA 1
ATOM 1300 C C . ILE A 1 166 ? -6.056 1.305 -4.352 1.00 91.19 166 ILE A C 1
ATOM 1302 O O . ILE A 1 166 ? -5.283 1.798 -5.176 1.00 91.19 166 ILE A O 1
ATOM 1306 N N . VAL A 1 167 ? -6.287 -0.010 -4.289 1.00 87.56 167 VAL A N 1
ATOM 1307 C CA . VAL A 1 167 ? -5.594 -0.980 -5.150 1.00 87.56 167 VAL A CA 1
ATOM 1308 C C . VAL A 1 167 ? -5.990 -0.798 -6.616 1.00 87.56 167 VAL A C 1
ATOM 1310 O O . VAL A 1 167 ? -5.126 -0.803 -7.496 1.00 87.56 167 VAL A O 1
ATOM 1313 N N . GLY A 1 168 ? -7.281 -0.584 -6.887 1.00 87.50 168 GLY A N 1
ATOM 1314 C CA . GLY A 1 168 ? -7.792 -0.330 -8.233 1.00 87.50 168 GLY A CA 1
ATOM 1315 C C . GLY A 1 168 ? -7.171 0.915 -8.867 1.00 87.50 168 GLY A C 1
ATOM 1316 O O . GLY A 1 168 ? -6.714 0.858 -10.009 1.00 87.50 168 GLY A O 1
ATOM 1317 N N . PHE A 1 169 ? -7.081 2.013 -8.114 1.00 87.25 169 PHE A N 1
ATOM 1318 C CA . PHE A 1 169 ? -6.432 3.243 -8.569 1.00 87.25 169 PHE A CA 1
ATOM 1319 C C . PHE A 1 169 ? -4.922 3.060 -8.754 1.00 87.25 169 PHE A C 1
ATOM 1321 O O . PHE A 1 169 ? -4.350 3.589 -9.705 1.00 87.25 169 PHE A O 1
ATOM 1328 N N . GLY A 1 170 ? -4.291 2.235 -7.914 1.00 82.44 170 GLY A N 1
ATOM 1329 C CA . GLY A 1 170 ? -2.902 1.807 -8.071 1.00 82.44 170 GLY A CA 1
ATOM 1330 C C . GLY A 1 170 ? -2.568 1.339 -9.478 1.00 82.44 170 GLY A C 1
ATOM 1331 O O . GLY A 1 170 ? -1.582 1.788 -10.057 1.00 82.44 170 GLY A O 1
ATOM 1332 N N . ASN A 1 171 ? -3.427 0.504 -10.068 1.00 81.38 171 ASN A N 1
ATOM 1333 C CA . ASN A 1 171 ? -3.214 -0.054 -11.405 1.00 81.38 171 ASN A CA 1
ATOM 1334 C C . ASN A 1 171 ? -3.145 1.008 -12.517 1.00 81.38 171 ASN A C 1
ATOM 1336 O O . ASN A 1 171 ? -2.486 0.777 -13.534 1.00 81.38 171 ASN A O 1
ATOM 1340 N N . LEU A 1 172 ? -3.742 2.193 -12.326 1.00 81.56 172 LEU A N 1
ATOM 1341 C CA . LEU A 1 172 ? -3.605 3.310 -13.271 1.00 81.56 172 LEU A CA 1
ATOM 1342 C C . LEU A 1 172 ? -2.153 3.790 -13.381 1.00 81.56 172 LEU A C 1
ATOM 1344 O O . LEU A 1 172 ? -1.734 4.225 -14.454 1.00 81.56 172 LEU A O 1
ATOM 1348 N N . GLY A 1 173 ? -1.359 3.632 -12.317 1.00 77.81 173 GLY A N 1
ATOM 1349 C CA . GLY A 1 173 ? 0.073 3.917 -12.334 1.00 77.81 173 GLY A CA 1
ATOM 1350 C C . GLY A 1 173 ? 0.816 3.110 -13.402 1.00 77.81 173 GLY A C 1
ATOM 1351 O O . GLY A 1 173 ? 1.704 3.643 -14.063 1.00 77.81 173 GLY A O 1
ATOM 1352 N N . GLY A 1 174 ? 0.406 1.861 -13.653 1.00 73.94 174 GLY A N 1
ATOM 1353 C CA . GLY A 1 174 ? 0.984 1.023 -14.709 1.00 73.94 174 GLY A CA 1
ATOM 1354 C C . GLY A 1 174 ? 0.677 1.533 -16.113 1.00 73.94 174 GLY A C 1
ATOM 1355 O O . GLY A 1 174 ? 1.565 1.563 -16.965 1.00 73.94 174 GLY A O 1
ATOM 1356 N N . VAL A 1 175 ? -0.553 2.003 -16.337 1.00 76.81 175 VAL A N 1
ATOM 1357 C CA . VAL A 1 175 ? -0.974 2.589 -17.620 1.00 76.81 175 VAL A CA 1
ATOM 1358 C C . VAL A 1 175 ? -0.201 3.877 -17.898 1.00 76.81 175 VAL A C 1
ATOM 1360 O O . VAL A 1 175 ? 0.337 4.050 -18.991 1.00 76.81 175 VAL A O 1
ATOM 1363 N N . ILE A 1 176 ? -0.103 4.760 -16.900 1.00 78.25 176 ILE A N 1
ATOM 1364 C CA . ILE A 1 176 ? 0.629 6.026 -17.008 1.00 78.25 176 ILE A CA 1
ATOM 1365 C C . ILE A 1 176 ? 2.112 5.757 -17.276 1.00 78.25 176 ILE A C 1
ATOM 1367 O O . ILE A 1 176 ? 2.695 6.355 -18.179 1.00 78.25 176 ILE A O 1
ATOM 1371 N N . ALA A 1 177 ? 2.719 4.824 -16.543 1.00 74.31 177 ALA A N 1
ATOM 1372 C CA . ALA A 1 177 ? 4.132 4.514 -16.697 1.00 74.31 177 ALA A CA 1
ATOM 1373 C C . ALA A 1 177 ? 4.451 3.946 -18.094 1.00 74.31 177 ALA A C 1
ATOM 1375 O O . ALA A 1 177 ? 5.413 4.386 -18.724 1.00 74.31 177 ALA A O 1
ATOM 1376 N N . GLY A 1 178 ? 3.581 3.089 -18.645 1.00 73.00 178 GLY A N 1
ATOM 1377 C CA . GLY A 1 178 ? 3.697 2.615 -20.030 1.00 73.00 178 GLY A CA 1
ATOM 1378 C C . GLY A 1 178 ? 3.624 3.731 -21.082 1.00 73.00 178 GLY A C 1
ATOM 1379 O O . GLY A 1 178 ? 4.175 3.591 -22.168 1.00 73.00 178 GLY A O 1
ATOM 1380 N N . GLN A 1 179 ? 2.992 4.866 -20.766 1.00 79.81 179 GLN A N 1
ATOM 1381 C CA . GLN A 1 179 ? 2.950 6.033 -21.655 1.00 79.81 179 GLN A CA 1
ATOM 1382 C C . GLN A 1 179 ? 4.147 6.978 -21.495 1.00 79.81 179 GLN A C 1
ATOM 1384 O O . GLN A 1 179 ? 4.438 7.738 -22.420 1.00 79.81 179 GLN A O 1
ATOM 1389 N N . ILE A 1 180 ? 4.830 6.950 -20.348 1.00 79.38 180 ILE A N 1
ATOM 1390 C CA . ILE A 1 180 ? 5.983 7.813 -20.052 1.00 79.38 180 ILE A CA 1
ATOM 1391 C C . ILE A 1 180 ? 7.264 7.274 -20.709 1.00 79.38 180 ILE A C 1
ATOM 1393 O O . ILE A 1 180 ? 8.095 8.058 -21.176 1.00 79.38 180 ILE A O 1
ATOM 1397 N N . TYR A 1 181 ? 7.429 5.952 -20.780 1.00 75.56 181 TYR A N 1
ATOM 1398 C CA . TYR A 1 181 ? 8.587 5.301 -21.399 1.00 75.56 181 TYR A CA 1
ATOM 1399 C C . TYR A 1 181 ? 8.331 5.020 -22.884 1.00 75.56 181 TYR A C 1
ATOM 1401 O O . TYR A 1 181 ? 7.916 3.932 -23.268 1.00 75.56 181 TYR A O 1
ATOM 1409 N N . ARG A 1 182 ? 8.558 6.037 -23.722 1.00 77.50 182 ARG A N 1
ATOM 1410 C CA . ARG A 1 182 ? 8.415 5.960 -25.187 1.00 77.50 182 ARG A CA 1
ATOM 1411 C C . ARG A 1 182 ? 9.769 5.858 -25.879 1.00 77.50 182 ARG A C 1
ATOM 1413 O O . ARG A 1 182 ? 10.706 6.537 -25.464 1.00 77.50 182 ARG A O 1
ATOM 1420 N N . ASP A 1 183 ? 9.811 5.161 -27.014 1.00 73.62 183 ASP A N 1
ATOM 1421 C CA . ASP A 1 183 ? 11.013 4.987 -27.852 1.00 73.62 183 ASP A CA 1
ATOM 1422 C C . ASP A 1 183 ? 11.674 6.311 -28.255 1.00 73.62 183 ASP A C 1
ATOM 1424 O O . ASP A 1 183 ? 12.888 6.391 -28.403 1.00 73.62 183 ASP A O 1
ATOM 1428 N N . LYS A 1 184 ? 10.893 7.395 -28.353 1.00 79.38 184 LYS A N 1
ATOM 1429 C CA . LYS A 1 184 ? 11.398 8.754 -28.614 1.00 79.38 184 LYS A CA 1
ATOM 1430 C C . LYS A 1 184 ? 12.480 9.203 -27.618 1.00 79.38 184 LYS A C 1
ATOM 1432 O O . LYS A 1 184 ? 13.287 10.065 -27.954 1.00 79.38 184 LYS A O 1
ATOM 1437 N N . TYR A 1 185 ? 12.461 8.679 -26.395 1.00 74.50 185 TYR A N 1
ATOM 1438 C CA . TYR A 1 185 ? 13.389 9.053 -25.328 1.00 74.50 185 TYR A CA 1
ATOM 1439 C C . TYR A 1 185 ? 14.543 8.055 -25.151 1.00 74.50 185 TYR A C 1
ATOM 1441 O O . TYR A 1 185 ? 15.374 8.250 -24.263 1.00 74.50 185 TYR A O 1
ATOM 1449 N N . TYR A 1 186 ? 14.618 7.017 -25.987 1.00 68.00 186 TYR A N 1
ATOM 1450 C CA . TYR A 1 186 ? 15.745 6.088 -26.047 1.00 68.00 186 TYR A CA 1
ATOM 1451 C C . TYR A 1 186 ? 17.046 6.812 -26.465 1.00 68.00 186 TYR A C 1
ATOM 1453 O O . TYR A 1 186 ? 16.975 7.752 -27.263 1.00 68.00 186 TYR A O 1
ATOM 1461 N N . PRO A 1 187 ? 18.242 6.393 -25.995 1.00 67.94 187 PRO A N 1
ATOM 1462 C CA . PRO A 1 187 ? 18.529 5.300 -25.049 1.00 67.94 187 PRO A CA 1
ATOM 1463 C C . PRO A 1 187 ? 18.439 5.680 -23.567 1.00 67.94 187 PRO A C 1
ATOM 1465 O O . PRO A 1 187 ? 18.173 4.825 -22.724 1.00 67.94 187 PRO A O 1
ATOM 1468 N N . ASP A 1 188 ? 18.634 6.954 -23.238 1.00 69.62 188 ASP A N 1
ATOM 1469 C CA . ASP A 1 188 ? 18.855 7.386 -21.854 1.00 69.62 188 ASP A CA 1
ATOM 1470 C C . ASP A 1 188 ? 17.573 7.600 -21.043 1.00 69.62 188 ASP A C 1
ATOM 1472 O O . ASP A 1 188 ? 17.648 7.745 -19.826 1.00 69.62 188 ASP A O 1
ATOM 1476 N N . TYR A 1 189 ? 16.407 7.702 -21.689 1.00 74.56 189 TYR A N 1
ATOM 1477 C CA . TYR A 1 189 ? 15.102 7.932 -21.053 1.00 74.56 189 TYR A CA 1
ATOM 1478 C C . TYR A 1 189 ? 15.086 9.070 -20.015 1.00 74.56 189 TYR A C 1
ATOM 1480 O O . TYR A 1 189 ? 14.264 9.075 -19.098 1.00 74.56 189 TYR A O 1
ATOM 1488 N N . ARG A 1 190 ? 15.969 10.075 -20.141 1.00 76.62 190 ARG A N 1
ATOM 1489 C CA . ARG A 1 190 ? 16.181 11.106 -19.101 1.00 76.62 190 ARG A CA 1
ATOM 1490 C C . ARG A 1 190 ? 14.898 11.839 -18.727 1.00 76.62 190 ARG A C 1
ATOM 1492 O O . ARG A 1 190 ? 14.647 12.075 -17.554 1.00 76.62 190 ARG A O 1
ATOM 1499 N N . ILE A 1 191 ? 14.069 12.163 -19.720 1.00 81.75 191 ILE A N 1
ATOM 1500 C CA . ILE A 1 191 ? 12.782 12.836 -19.505 1.00 81.75 191 ILE A CA 1
ATOM 1501 C C . ILE A 1 191 ? 11.833 11.935 -18.707 1.00 81.75 191 ILE A C 1
ATOM 1503 O O . ILE A 1 191 ? 11.263 12.374 -17.710 1.00 81.75 191 ILE A O 1
ATOM 1507 N N . SER A 1 192 ? 11.709 10.667 -19.099 1.00 80.94 192 SER A N 1
ATOM 1508 C CA . SER A 1 192 ? 10.899 9.666 -18.400 1.00 80.94 192 SER A CA 1
ATOM 1509 C C . SER A 1 192 ? 11.363 9.472 -16.950 1.00 80.94 192 SER A C 1
ATOM 1511 O O . SER A 1 192 ? 10.541 9.425 -16.031 1.00 80.94 192 SER A O 1
ATOM 1513 N N . HIS A 1 193 ? 12.680 9.441 -16.726 1.00 78.50 193 HIS A N 1
ATOM 1514 C CA . HIS A 1 193 ? 13.271 9.358 -15.393 1.00 78.50 193 HIS A CA 1
ATOM 1515 C C . HIS A 1 193 ? 12.999 10.602 -14.546 1.00 78.50 193 HIS A C 1
ATOM 1517 O O . HIS A 1 193 ? 12.604 10.460 -13.392 1.00 78.50 193 HIS A O 1
ATOM 1523 N N . SER A 1 194 ? 13.130 11.806 -15.106 1.00 82.88 194 SER A N 1
ATOM 1524 C CA . SER A 1 194 ? 12.834 13.053 -14.392 1.00 82.88 194 SER A CA 1
ATOM 1525 C C . SER A 1 194 ? 11.364 13.163 -13.985 1.00 82.88 194 SER A C 1
ATOM 1527 O O . SER A 1 194 ? 11.072 13.549 -12.856 1.00 82.88 194 SER A O 1
ATOM 1529 N N . ILE A 1 195 ? 10.433 12.779 -14.868 1.00 83.94 195 ILE A N 1
ATOM 1530 C CA . ILE A 1 195 ? 8.994 12.754 -14.556 1.00 83.94 195 ILE A CA 1
ATOM 1531 C C . ILE A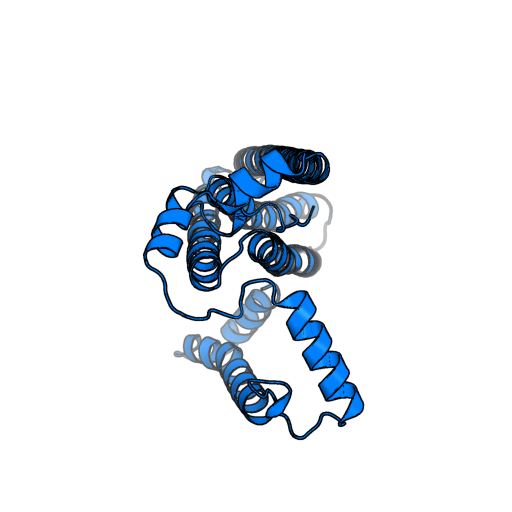 1 195 ? 8.728 11.790 -13.396 1.00 83.94 195 ILE A C 1
ATOM 1533 O O . ILE A 1 195 ? 8.056 12.139 -12.427 1.00 83.94 195 ILE A O 1
ATOM 1537 N N . THR A 1 196 ? 9.302 10.591 -13.471 1.00 80.38 196 THR A N 1
ATOM 1538 C CA . THR A 1 196 ? 9.117 9.559 -12.448 1.00 80.38 196 THR A CA 1
ATOM 1539 C C . THR A 1 196 ? 9.732 9.968 -11.107 1.00 80.38 196 THR A C 1
ATOM 1541 O O . THR A 1 196 ? 9.105 9.783 -10.066 1.00 80.38 196 THR A O 1
ATOM 1544 N N . LEU A 1 197 ? 10.909 10.601 -11.114 1.00 82.38 197 LEU A N 1
ATOM 1545 C CA . LEU A 1 197 ? 11.520 11.181 -9.916 1.00 82.38 197 LEU A CA 1
ATOM 1546 C C . LEU A 1 197 ? 10.624 12.261 -9.294 1.00 82.38 197 LEU A C 1
ATOM 1548 O O . LEU A 1 197 ? 10.455 12.287 -8.078 1.00 82.38 197 LEU A O 1
ATOM 1552 N N . GLY A 1 198 ? 9.986 13.097 -10.119 1.00 85.81 198 GLY A N 1
ATOM 1553 C CA . GLY A 1 198 ? 8.989 14.067 -9.667 1.00 85.81 198 GLY A CA 1
ATOM 1554 C C . GLY A 1 198 ? 7.826 13.411 -8.916 1.00 85.81 198 GLY A C 1
ATOM 1555 O O . GLY A 1 198 ? 7.510 13.825 -7.801 1.00 85.81 198 GLY A O 1
ATOM 1556 N N . PHE A 1 199 ? 7.239 12.343 -9.467 1.00 84.75 199 PHE A N 1
ATOM 1557 C CA . PHE A 1 199 ? 6.174 11.585 -8.793 1.00 84.75 199 PHE A CA 1
ATOM 1558 C C . PHE A 1 199 ? 6.625 10.988 -7.455 1.00 84.75 199 PHE A C 1
ATOM 1560 O O . PHE A 1 199 ? 5.860 11.003 -6.488 1.00 84.75 199 PHE A O 1
ATOM 1567 N N . ILE A 1 200 ? 7.866 10.504 -7.374 1.00 82.81 200 ILE A N 1
ATOM 1568 C CA . ILE A 1 200 ? 8.438 9.964 -6.134 1.00 82.81 200 ILE A CA 1
ATOM 1569 C C . ILE A 1 200 ? 8.582 11.066 -5.083 1.00 82.81 200 ILE A C 1
ATOM 1571 O O . ILE A 1 200 ? 8.163 10.873 -3.945 1.00 82.81 200 ILE A O 1
ATOM 1575 N N . CYS A 1 201 ? 9.109 12.233 -5.455 1.00 87.50 201 CYS A N 1
ATOM 1576 C CA . CYS A 1 201 ? 9.240 13.368 -4.542 1.00 87.50 201 CYS A CA 1
ATOM 1577 C C . CYS A 1 201 ? 7.878 13.847 -4.022 1.00 87.50 201 CYS A C 1
ATOM 1579 O O . CYS A 1 201 ? 7.725 14.077 -2.822 1.00 87.50 201 CYS A O 1
ATOM 1581 N N . VAL A 1 202 ? 6.874 13.947 -4.901 1.00 89.31 202 VAL A N 1
ATOM 1582 C CA . VAL A 1 202 ? 5.500 14.300 -4.506 1.00 89.31 202 VAL A CA 1
ATOM 1583 C C . VAL A 1 202 ? 4.927 13.250 -3.556 1.00 89.31 202 VAL A C 1
ATOM 1585 O O . VAL A 1 202 ? 4.332 13.598 -2.541 1.00 89.31 202 VAL A O 1
ATOM 1588 N N . THR A 1 203 ? 5.153 11.969 -3.835 1.00 87.62 203 THR A N 1
ATOM 1589 C CA . THR A 1 203 ? 4.690 10.875 -2.971 1.00 87.62 203 THR A CA 1
ATOM 1590 C C . THR A 1 203 ? 5.345 10.921 -1.602 1.00 87.62 203 THR A C 1
ATOM 1592 O O . THR A 1 203 ? 4.656 10.796 -0.595 1.00 87.62 203 THR A O 1
ATOM 1595 N N . LEU A 1 204 ? 6.656 11.157 -1.544 1.00 89.00 204 LEU A N 1
ATOM 1596 C CA . LEU A 1 204 ? 7.378 11.304 -0.286 1.00 89.00 204 LEU A CA 1
ATOM 1597 C C . LEU A 1 204 ? 6.819 12.474 0.533 1.00 89.00 204 LEU A C 1
ATOM 1599 O O . LEU A 1 204 ? 6.571 12.322 1.728 1.00 89.00 204 LEU A O 1
ATOM 1603 N N . ALA A 1 205 ? 6.553 13.613 -0.112 1.00 92.19 205 ALA A N 1
ATOM 1604 C CA . ALA A 1 205 ? 5.919 14.755 0.538 1.00 92.19 205 ALA A CA 1
ATOM 1605 C C . ALA A 1 205 ? 4.517 14.405 1.065 1.00 92.19 205 ALA A C 1
ATOM 1607 O O . ALA A 1 205 ? 4.208 14.712 2.213 1.00 92.19 205 ALA A O 1
ATOM 1608 N N . LEU A 1 206 ? 3.689 13.713 0.276 1.00 91.69 206 LEU A N 1
ATOM 1609 C CA . LEU A 1 206 ? 2.350 13.283 0.693 1.00 91.69 206 LEU A CA 1
ATOM 1610 C C . LEU A 1 206 ? 2.384 12.286 1.855 1.00 91.69 206 LEU A C 1
ATOM 1612 O O . LEU A 1 206 ? 1.561 12.402 2.756 1.00 91.69 206 LEU A O 1
ATOM 1616 N N . VAL A 1 207 ? 3.341 11.353 1.877 1.00 90.94 207 VAL A N 1
ATOM 1617 C CA . VAL A 1 207 ? 3.546 10.429 3.006 1.00 90.94 207 VAL A CA 1
ATOM 1618 C C . VAL A 1 207 ? 3.918 11.201 4.270 1.00 90.94 207 VAL A C 1
ATOM 1620 O O . VAL A 1 207 ? 3.343 10.951 5.326 1.00 90.94 207 VAL A O 1
ATOM 1623 N N . ILE A 1 208 ? 4.840 12.165 4.172 1.00 92.69 208 ILE A N 1
ATOM 1624 C CA . ILE A 1 208 ? 5.244 13.004 5.310 1.00 92.69 208 ILE A CA 1
ATOM 1625 C C . ILE A 1 208 ? 4.056 13.829 5.817 1.00 92.69 208 ILE A C 1
ATOM 1627 O O . ILE A 1 208 ? 3.808 13.864 7.020 1.00 92.69 208 ILE A O 1
ATOM 1631 N N . ILE A 1 209 ? 3.299 14.456 4.913 1.00 94.06 209 ILE A N 1
ATOM 1632 C CA . ILE A 1 209 ? 2.101 15.230 5.259 1.00 94.06 209 ILE A CA 1
ATOM 1633 C C . ILE A 1 209 ? 1.074 14.332 5.947 1.00 94.06 209 ILE A C 1
ATOM 1635 O O . ILE A 1 209 ? 0.599 14.678 7.025 1.00 94.06 209 ILE A O 1
ATOM 1639 N N . LEU A 1 210 ? 0.767 13.168 5.369 1.00 92.31 210 LEU A N 1
ATOM 1640 C CA . LEU A 1 210 ? -0.186 12.224 5.942 1.00 92.31 210 LEU A CA 1
ATOM 1641 C C . LEU A 1 210 ? 0.258 11.785 7.340 1.00 92.31 210 LEU A C 1
ATOM 1643 O O . LEU A 1 210 ? -0.533 11.863 8.273 1.00 92.31 210 LEU A O 1
ATOM 1647 N N . LYS A 1 211 ? 1.533 11.425 7.517 1.00 91.56 211 LYS A N 1
ATOM 1648 C CA . LYS A 1 211 ? 2.095 11.062 8.824 1.00 91.56 211 LYS A CA 1
ATOM 1649 C C . LYS A 1 211 ? 1.937 12.192 9.846 1.00 91.56 211 LYS A C 1
ATOM 1651 O O . LYS A 1 211 ? 1.478 11.947 10.956 1.00 91.56 211 LYS A O 1
ATOM 1656 N N . ILE A 1 212 ? 2.255 13.436 9.477 1.00 92.88 212 ILE A N 1
ATOM 1657 C CA . ILE A 1 212 ? 2.081 14.601 10.362 1.00 92.88 212 ILE A CA 1
ATOM 1658 C C . ILE A 1 212 ? 0.608 14.791 10.741 1.00 92.88 212 ILE A C 1
ATOM 1660 O O . ILE A 1 212 ? 0.313 15.068 11.903 1.00 92.88 212 ILE A O 1
ATOM 1664 N N . LEU A 1 213 ? -0.316 14.644 9.787 1.00 92.06 213 LEU A N 1
ATOM 1665 C CA . LEU A 1 213 ? -1.751 14.781 10.035 1.00 92.06 213 LEU A CA 1
ATOM 1666 C C . LEU A 1 213 ? -2.272 13.688 10.977 1.00 92.06 213 LEU A C 1
ATOM 1668 O O . LEU A 1 213 ? -2.998 14.015 11.912 1.00 92.06 213 LEU A O 1
ATOM 1672 N N . LEU A 1 214 ? -1.855 12.432 10.788 1.00 89.81 214 LEU A N 1
ATOM 1673 C CA . LEU A 1 214 ? -2.230 11.320 11.669 1.00 89.81 214 LEU A CA 1
ATOM 1674 C C . LEU A 1 214 ? -1.676 11.516 13.0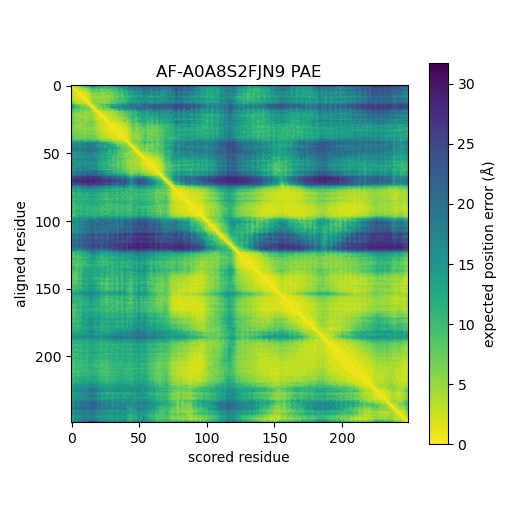88 1.00 89.81 214 LEU A C 1
ATOM 1676 O O . LEU A 1 214 ? -2.426 11.403 14.053 1.00 89.81 214 LEU A O 1
ATOM 1680 N N . ILE A 1 215 ? -0.407 11.918 13.230 1.00 89.88 215 ILE A N 1
ATOM 1681 C CA . ILE A 1 215 ? 0.203 12.222 14.539 1.00 89.88 215 ILE A CA 1
ATOM 1682 C C . ILE A 1 215 ? -0.522 13.376 15.229 1.00 89.88 215 ILE A C 1
ATOM 1684 O O . ILE A 1 215 ? -0.784 13.338 16.433 1.00 89.88 215 ILE A O 1
ATOM 1688 N N . ARG A 1 216 ? -0.825 14.439 14.481 1.00 90.50 216 ARG A N 1
ATOM 1689 C CA . ARG A 1 216 ? -1.535 15.603 15.010 1.00 90.50 216 ARG A CA 1
ATOM 1690 C C . ARG A 1 216 ? -2.931 15.216 15.491 1.00 90.50 216 ARG A C 1
ATOM 1692 O O . ARG A 1 216 ? -3.342 15.697 16.543 1.00 90.50 216 ARG A O 1
ATOM 1699 N N . GLU A 1 217 ? -3.623 14.353 14.757 1.00 88.38 217 GLU A N 1
ATOM 1700 C CA . GLU A 1 217 ? -4.945 13.861 15.134 1.00 88.38 217 GLU A CA 1
ATOM 1701 C C . GLU A 1 217 ? -4.881 12.932 16.356 1.00 88.38 217 GLU A C 1
ATOM 1703 O O . GLU A 1 217 ? -5.629 13.142 17.307 1.00 88.38 217 GLU A O 1
ATOM 1708 N N . ASN A 1 218 ? -3.912 12.012 16.417 1.00 89.69 218 ASN A N 1
ATOM 1709 C CA . ASN A 1 218 ? -3.657 11.189 17.605 1.00 89.69 218 ASN A CA 1
ATOM 1710 C C . ASN A 1 218 ? -3.381 12.058 18.847 1.00 89.69 218 ASN A C 1
ATOM 1712 O O . ASN A 1 218 ? -3.944 11.828 19.916 1.00 89.69 218 ASN A O 1
ATOM 1716 N N . ARG A 1 219 ? -2.560 13.112 18.713 1.00 88.75 219 ARG A N 1
ATOM 1717 C CA . ARG A 1 219 ? -2.289 14.062 19.808 1.00 88.75 219 ARG A CA 1
ATOM 1718 C C . ARG A 1 219 ? -3.511 14.890 20.196 1.00 88.75 219 ARG A C 1
ATOM 1720 O O . ARG A 1 219 ? -3.651 15.219 21.370 1.00 88.75 219 ARG A O 1
ATOM 1727 N N . ARG A 1 220 ? -4.368 15.263 19.241 1.00 89.50 220 ARG A N 1
ATOM 1728 C CA . ARG A 1 220 ? -5.631 15.965 19.519 1.00 89.50 220 ARG A CA 1
ATOM 1729 C C . ARG A 1 220 ? -6.531 15.084 20.383 1.00 89.50 220 ARG A C 1
ATOM 1731 O O . ARG A 1 220 ? -6.968 15.542 21.431 1.00 89.50 220 ARG A O 1
ATOM 1738 N N . ARG A 1 221 ? -6.717 13.821 19.978 1.00 83.44 221 ARG A N 1
ATOM 1739 C CA . ARG A 1 221 ? -7.541 12.823 20.680 1.00 83.44 221 ARG A CA 1
ATOM 1740 C C . ARG A 1 221 ? -7.026 12.528 22.091 1.00 83.44 221 ARG A C 1
ATOM 1742 O O . ARG A 1 221 ? -7.809 12.497 23.030 1.00 83.44 221 ARG A O 1
ATOM 1749 N N . ALA A 1 222 ? -5.707 12.430 22.265 1.00 87.00 222 ALA A N 1
ATOM 1750 C CA . ALA A 1 222 ? -5.089 12.206 23.575 1.00 87.00 222 ALA A CA 1
ATOM 1751 C C . ALA A 1 222 ? -5.282 13.362 24.581 1.00 87.00 222 ALA A C 1
ATOM 1753 O O . ALA A 1 222 ? -5.139 13.149 25.781 1.00 87.00 222 ALA A O 1
ATOM 1754 N N . ASN A 1 223 ? -5.577 14.577 24.105 1.00 89.12 223 ASN A N 1
ATOM 1755 C CA . ASN A 1 223 ? -5.755 15.768 24.941 1.00 89.12 223 ASN A CA 1
ATOM 1756 C C . ASN A 1 223 ? -7.228 16.208 25.059 1.00 89.12 223 ASN A C 1
ATOM 1758 O O . ASN A 1 223 ? -7.484 17.327 25.505 1.00 89.12 223 ASN A O 1
ATOM 1762 N N . LEU A 1 224 ? -8.188 15.375 24.640 1.00 86.94 224 LEU A N 1
ATOM 1763 C CA . LEU A 1 224 ? -9.613 15.686 24.773 1.00 86.94 224 LEU A CA 1
ATOM 1764 C C . LEU A 1 224 ? -10.013 15.743 26.251 1.00 86.94 224 LEU A C 1
ATOM 1766 O O . LEU A 1 224 ? -9.654 14.872 27.044 1.00 86.94 224 LEU A O 1
ATOM 1770 N N . THR A 1 225 ? -10.787 16.762 26.627 1.00 88.75 225 THR A N 1
ATOM 1771 C CA . THR A 1 225 ? -11.466 16.760 27.930 1.00 88.75 225 THR A CA 1
ATOM 1772 C C . THR A 1 225 ? -12.612 15.747 27.922 1.00 88.75 225 THR A C 1
ATOM 1774 O O . THR A 1 225 ? -13.123 15.392 26.863 1.00 88.75 225 THR A O 1
ATOM 1777 N N . ILE A 1 226 ? -13.054 15.300 29.103 1.00 86.31 226 ILE A N 1
ATOM 1778 C CA . ILE A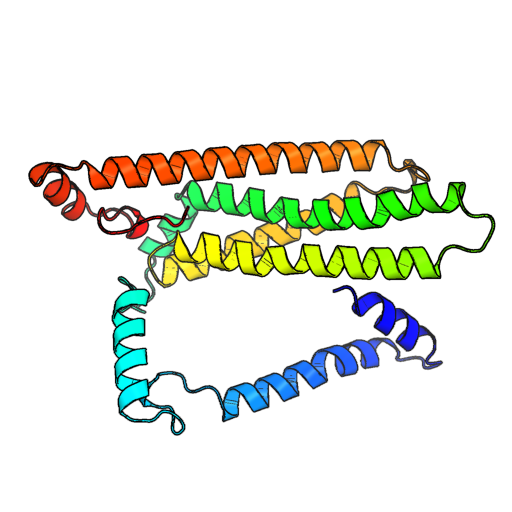 1 226 ? -14.152 14.321 29.233 1.00 86.31 226 ILE A CA 1
ATOM 1779 C C . ILE A 1 226 ? -15.415 14.806 28.501 1.00 86.31 226 ILE A C 1
ATOM 1781 O O . ILE A 1 226 ? -16.013 14.056 27.740 1.00 86.31 226 ILE A O 1
ATOM 1785 N N . GLU A 1 227 ? -15.765 16.087 28.643 1.00 87.50 227 GLU A N 1
ATOM 1786 C CA . GLU A 1 227 ? -16.927 16.684 27.970 1.00 87.50 227 GLU A CA 1
ATOM 1787 C C . GLU A 1 227 ? -16.775 16.699 26.437 1.00 87.50 227 GLU A C 1
ATOM 1789 O O . GLU A 1 227 ? -17.717 16.398 25.708 1.00 87.50 227 GLU A O 1
ATOM 1794 N N . GLN A 1 228 ? -15.575 16.995 25.923 1.00 85.12 228 GLN A N 1
ATOM 1795 C CA . GLN A 1 228 ? -15.299 16.949 24.483 1.00 85.12 228 GLN A CA 1
ATOM 1796 C C . GLN A 1 228 ? -15.341 15.520 23.937 1.00 85.12 228 GLN A C 1
ATOM 1798 O O . GLN A 1 228 ? -15.846 15.301 22.839 1.00 85.12 228 GLN A O 1
ATOM 1803 N N . TYR A 1 229 ? -14.834 14.557 24.706 1.00 84.00 229 TYR A N 1
ATOM 1804 C CA . TYR A 1 229 ? -14.881 13.142 24.364 1.00 84.00 229 TYR A CA 1
ATOM 1805 C C . TYR A 1 229 ? -16.327 12.642 24.260 1.00 84.00 229 TYR A C 1
ATOM 1807 O O . TYR A 1 229 ? -16.698 12.043 23.254 1.00 84.00 229 TYR A O 1
ATOM 1815 N N . GLU A 1 230 ? -17.172 12.948 25.248 1.00 83.69 230 GLU A N 1
ATOM 1816 C CA . GLU A 1 230 ? -18.592 12.574 25.230 1.00 83.69 230 GLU A CA 1
ATOM 1817 C C . GLU A 1 230 ? -19.341 13.212 24.051 1.00 83.69 230 GLU A C 1
ATOM 1819 O O . GLU A 1 230 ? -20.140 12.546 23.387 1.00 83.69 230 GLU A O 1
ATOM 1824 N N . LEU A 1 231 ? -19.039 14.476 23.733 1.00 84.69 231 LEU A N 1
ATOM 1825 C CA . LEU A 1 231 ? -19.582 15.151 22.554 1.00 84.69 231 LEU A CA 1
ATOM 1826 C C . LEU A 1 231 ? -19.157 14.462 21.251 1.00 84.69 231 LEU A C 1
ATOM 1828 O O . LEU A 1 231 ? -20.002 14.263 20.378 1.00 84.69 231 LEU A O 1
ATOM 1832 N N . GLU A 1 232 ? -17.888 14.077 21.107 1.00 82.25 232 GLU A N 1
ATOM 1833 C CA . GLU A 1 232 ? -17.404 13.352 19.923 1.00 82.25 232 GLU A CA 1
ATOM 1834 C C . GLU A 1 232 ? -18.026 11.955 19.807 1.00 82.25 232 GLU A C 1
ATOM 1836 O O . GLU A 1 232 ? -18.465 11.588 18.719 1.00 82.25 232 GLU A O 1
ATOM 1841 N N . CYS A 1 233 ? -18.185 11.224 20.912 1.00 80.31 233 CYS A N 1
ATOM 1842 C CA . CYS A 1 233 ? -18.890 9.937 20.935 1.00 80.31 233 CYS A CA 1
ATOM 1843 C C . CYS A 1 233 ? -20.385 10.062 20.590 1.00 80.31 233 CYS A C 1
ATOM 1845 O O . CYS A 1 233 ? -20.978 9.131 20.048 1.00 80.31 233 CYS A O 1
ATOM 1847 N N . SER A 1 234 ? -21.010 11.205 20.891 1.00 78.69 234 SER A N 1
ATOM 1848 C CA . SER A 1 234 ? -22.426 11.453 20.581 1.00 78.69 234 SER A CA 1
ATOM 1849 C C . SER A 1 234 ? -22.692 11.795 19.109 1.00 78.69 234 SER A C 1
ATOM 1851 O O . SER A 1 234 ? -23.843 11.779 18.665 1.00 78.69 234 SER A O 1
ATOM 1853 N N . ARG A 1 235 ? -21.647 12.124 18.340 1.00 79.00 235 ARG A N 1
ATOM 1854 C CA . ARG A 1 235 ? -21.771 12.488 16.927 1.00 79.00 235 ARG A CA 1
ATOM 1855 C C . ARG A 1 235 ? -21.949 11.251 16.057 1.00 79.00 235 ARG A C 1
ATOM 1857 O O . ARG A 1 235 ? -21.219 10.275 16.173 1.00 79.00 235 ARG A O 1
ATOM 1864 N N . ASP A 1 236 ? -22.863 11.339 15.093 1.00 73.81 236 ASP A N 1
ATOM 1865 C CA . ASP A 1 236 ? -23.085 10.297 14.082 1.00 73.81 236 ASP A CA 1
ATOM 1866 C C . ASP A 1 236 ? -22.032 10.355 12.947 1.00 73.81 236 ASP A C 1
ATOM 1868 O O . ASP A 1 236 ? -22.359 10.362 11.754 1.00 73.81 236 ASP A O 1
ATOM 1872 N N . GLU A 1 237 ? -20.752 10.445 13.317 1.00 75.31 237 GLU A N 1
ATOM 1873 C CA . GLU A 1 237 ? -19.609 10.514 12.400 1.00 75.31 237 GLU A CA 1
ATOM 1874 C C . GLU A 1 237 ? -19.125 9.110 11.963 1.00 75.31 237 GLU A C 1
ATOM 1876 O O . GLU A 1 237 ? -19.478 8.099 12.578 1.00 75.31 237 GLU A O 1
ATOM 1881 N N . PRO A 1 238 ? -18.363 8.995 10.854 1.00 70.25 238 PRO A N 1
ATOM 1882 C CA . PRO A 1 238 ? -17.830 7.706 10.411 1.00 70.25 238 PRO A CA 1
ATOM 1883 C C . PRO A 1 238 ? -16.914 7.085 11.476 1.00 70.25 238 PRO A C 1
ATOM 1885 O O . PRO A 1 238 ? -16.160 7.812 12.115 1.00 70.25 238 PRO A O 1
ATOM 1888 N N . LEU A 1 239 ? -16.917 5.750 11.604 1.00 71.94 239 LEU A N 1
ATOM 1889 C CA . LEU A 1 239 ? -16.214 5.010 12.674 1.00 71.94 239 LEU A CA 1
ATOM 1890 C C . LEU A 1 239 ? -14.753 5.446 12.899 1.00 71.94 239 LEU A C 1
ATOM 1892 O O . LEU A 1 239 ? -14.324 5.577 14.035 1.00 71.94 239 LEU A O 1
ATOM 1896 N N . ASP A 1 240 ? -13.998 5.733 11.839 1.00 71.44 240 ASP A N 1
ATOM 1897 C CA . ASP A 1 240 ? -12.588 6.151 11.922 1.00 71.44 240 ASP A CA 1
ATOM 1898 C C . ASP A 1 240 ? -12.383 7.455 12.720 1.00 71.44 240 ASP A C 1
ATOM 1900 O O . ASP A 1 240 ? -11.299 7.739 13.240 1.00 71.44 240 ASP A O 1
ATOM 1904 N N . TRP A 1 241 ? -13.421 8.290 12.792 1.00 74.06 241 TRP A N 1
ATOM 1905 C CA . TRP A 1 241 ? -13.409 9.547 13.532 1.00 74.06 241 TRP A CA 1
ATOM 1906 C C . TRP A 1 241 ? -13.685 9.362 15.023 1.00 74.06 241 TRP A C 1
ATOM 1908 O O . TRP A 1 241 ? -13.507 10.315 15.773 1.00 74.06 241 TRP A O 1
ATOM 1918 N N . HIS A 1 242 ? -14.034 8.146 15.458 1.00 77.31 242 HIS A N 1
ATOM 1919 C CA . HIS A 1 242 ? -14.251 7.847 16.865 1.00 77.31 242 HIS A CA 1
ATOM 1920 C C . HIS A 1 242 ? -12.977 8.144 17.678 1.00 77.31 242 HIS A C 1
ATOM 1922 O O . HIS A 1 242 ? -11.883 7.742 17.259 1.00 77.31 242 HIS A O 1
ATOM 1928 N N . PRO A 1 243 ? -13.087 8.827 18.832 1.00 75.62 243 PRO A N 1
ATOM 1929 C CA . PRO A 1 243 ? -11.928 9.270 19.608 1.00 75.62 243 PRO A CA 1
ATOM 1930 C C . PRO A 1 243 ? -11.045 8.114 20.106 1.00 75.62 243 PRO A C 1
ATOM 1932 O O . PRO A 1 243 ? -9.843 8.301 20.272 1.00 75.62 243 PRO A O 1
ATOM 1935 N N . ASP A 1 244 ? -11.616 6.915 20.263 1.00 77.44 244 ASP A N 1
ATOM 1936 C CA . ASP A 1 244 ? -10.891 5.699 20.671 1.00 77.44 244 ASP A CA 1
ATOM 1937 C C . ASP A 1 244 ? -10.007 5.092 19.571 1.00 77.44 244 ASP A C 1
ATOM 1939 O O . ASP A 1 244 ? -9.131 4.273 19.857 1.00 77.44 244 ASP A O 1
ATOM 1943 N N . VAL A 1 245 ? -10.226 5.453 18.304 1.00 78.06 245 VAL A N 1
ATOM 1944 C CA . VAL A 1 245 ? -9.413 4.933 17.201 1.00 78.06 245 VAL A CA 1
ATOM 1945 C C . VAL A 1 245 ? -8.052 5.623 17.230 1.00 78.06 245 VAL A C 1
ATOM 1947 O O . VAL A 1 245 ? -7.957 6.849 17.146 1.00 78.06 245 VAL A O 1
ATOM 1950 N N . ILE A 1 246 ? -6.987 4.830 17.307 1.00 81.88 246 ILE A N 1
ATOM 1951 C CA . ILE A 1 246 ? -5.608 5.316 17.238 1.00 81.88 246 ILE A CA 1
ATOM 1952 C C . ILE A 1 246 ? -5.065 5.005 15.848 1.00 81.88 246 ILE A C 1
ATOM 1954 O O . ILE A 1 246 ? -5.016 3.845 15.437 1.00 81.88 246 ILE A O 1
ATOM 1958 N N . TYR A 1 247 ? -4.641 6.039 15.127 1.00 83.25 247 TYR A N 1
ATOM 1959 C CA . TYR A 1 247 ? -4.032 5.862 13.816 1.00 83.25 247 TYR A CA 1
ATOM 1960 C C . TYR A 1 247 ? -2.604 5.324 13.943 1.00 83.25 247 TYR A C 1
ATOM 1962 O O . TYR A 1 247 ? -1.833 5.764 14.797 1.00 83.25 247 TYR A O 1
ATOM 1970 N N . VAL A 1 248 ? -2.242 4.392 13.063 1.00 82.69 248 VAL A N 1
ATOM 1971 C CA . VAL A 1 248 ? -0.904 3.797 12.988 1.00 82.69 248 VAL A CA 1
ATOM 1972 C C . VAL A 1 248 ? 0.013 4.708 12.168 1.00 82.69 248 VAL A C 1
ATOM 1974 O O . VAL A 1 248 ? -0.251 4.965 10.987 1.00 82.69 248 VAL A O 1
ATOM 1977 N N . GLU A 1 249 ? 1.085 5.188 12.805 1.00 71.19 249 GLU A N 1
ATOM 1978 C CA . GLU A 1 249 ? 2.015 6.223 12.309 1.00 71.19 249 GLU A CA 1
ATOM 1979 C C . GLU A 1 249 ? 3.174 5.719 11.444 1.00 71.19 249 GLU A C 1
ATOM 1981 O O . GLU A 1 249 ? 3.711 4.623 11.706 1.00 71.19 249 GLU A O 1
#

Sequence (249 aa):
GAFGGLMAYGIVQIKTDRNYRFIFLLEGAPSIILAVIAFCFLGDLPETVKWLSPTERELVTNRLRNDAGTACNTRFSWKQVKDVFIDWKVYFYMFIFMAIIGFIMLITLSKTTMMSNCISTDPTVAMYIATVIACIGTYTTVPLHCSWFTNNIDGTTKRGVATGLIVGFGNLGGVIAGQIYRDKYYPDYRISHSITLGFICVTLALVIILKILLIRENRRRANLTIEQYELECSRDEPLDWHPDVIYVE

Solvent-accessible surface area (backbone atoms only — not comparable to full-atom values): 14052 Å² total; per-residue (Å²): 110,60,60,53,61,57,50,50,55,57,42,68,70,48,92,55,101,60,46,73,56,54,53,55,47,68,61,43,47,59,51,51,52,50,49,53,50,43,66,76,71,59,56,96,43,73,88,71,37,88,83,60,52,74,70,55,33,53,54,50,51,53,44,47,61,68,70,44,59,82,45,84,55,75,66,82,40,72,65,39,51,56,48,44,80,68,39,64,66,52,57,54,49,22,56,48,46,16,43,54,48,36,53,54,52,49,60,50,52,56,52,54,51,59,51,65,78,74,48,101,54,91,55,64,64,64,50,49,53,54,37,34,56,54,38,53,64,54,59,57,49,55,62,53,52,50,55,51,56,51,64,56,37,46,47,51,46,22,29,54,54,41,51,52,51,26,56,56,47,20,56,51,22,51,59,52,45,62,66,52,69,46,78,91,43,61,83,74,32,58,68,40,46,52,54,43,51,50,48,50,54,53,35,52,51,50,53,52,50,50,44,52,52,46,52,51,48,46,54,51,50,74,65,54,49,72,70,56,46,53,54,55,69,68,48,96,64,62,66,57,71,39,70,86,57,69,63,77,121

Mean predicted aligned error: 11.03 Å

Nearest PDB structures (foldseek):
  5oxq-assembly1_A  TM=3.487E-01  e=1.964E+00  Streptococcus thermophilus
  8et7-assembly1_A  TM=4.524E-01  e=4.758E+00  Homo sapiens
  7xq2-assembly1_A  TM=4.759E-01  e=8.320E+00  Homo sapiens